Protein AF-D8EXU2-F1 (afdb_monomer_lite)

Sequence (203 aa):
MKETVKMDVSTTANQPNARKTEKKGNPPMGRERIKIDLLIHDLKVPLAVIEAGLTSMLNRPEKYGPITEKQKRVFDRALRNTKVLKTLVADALELGRSGEGIVFFSNFRLADLIEETLVEILDLTDTGMAEKLKGCINLTQFKETLEEKGLLLSMGEDLWGQEICQDETKIKQILRNLLNNALKYRKSRVELSVECRQDAIIF

Structure (mmCIF, N/CA/C/O backbone):
data_AF-D8EXU2-F1
#
_entry.id   AF-D8EXU2-F1
#
loop_
_atom_site.group_PDB
_atom_site.id
_atom_site.type_symbol
_atom_site.label_atom_id
_atom_site.label_alt_id
_atom_site.label_comp_id
_atom_site.label_asym_id
_atom_site.label_entity_id
_atom_site.label_seq_id
_atom_site.pdbx_PDB_ins_code
_atom_site.Cartn_x
_atom_site.Cartn_y
_atom_site.Cartn_z
_atom_site.occupancy
_atom_site.B_iso_or_equiv
_atom_site.auth_seq_id
_atom_site.auth_comp_id
_atom_site.auth_asym_id
_atom_site.auth_atom_id
_atom_site.pdbx_PDB_model_num
ATOM 1 N N . MET A 1 1 ? -90.764 -42.833 -15.580 1.00 37.94 1 MET A N 1
ATOM 2 C CA . MET A 1 1 ? -89.755 -41.947 -16.201 1.00 37.94 1 MET A CA 1
ATOM 3 C C . MET A 1 1 ? -89.624 -40.726 -15.308 1.00 37.94 1 MET A C 1
ATOM 5 O O . MET A 1 1 ? -90.622 -40.048 -15.110 1.00 37.94 1 MET A O 1
ATOM 9 N N . LYS A 1 2 ? -88.460 -40.548 -14.674 1.00 29.41 2 LYS A N 1
ATOM 10 C CA . LYS A 1 2 ? -88.170 -39.471 -13.711 1.00 29.41 2 LYS A CA 1
ATOM 11 C C . LYS A 1 2 ? -88.149 -38.106 -14.417 1.00 29.41 2 LYS A C 1
ATOM 13 O O . LYS A 1 2 ? -87.580 -38.007 -15.497 1.00 29.41 2 LYS A O 1
ATOM 18 N N . GLU A 1 3 ? -89.011 -37.196 -13.957 1.00 28.16 3 GLU A N 1
ATOM 19 C CA . GLU A 1 3 ? -88.718 -35.986 -13.146 1.00 28.16 3 GLU A CA 1
ATOM 20 C C . GLU A 1 3 ? -88.212 -34.807 -13.994 1.00 28.16 3 GLU A C 1
ATOM 22 O O . GLU A 1 3 ? -87.094 -34.815 -14.489 1.00 28.16 3 GLU A O 1
ATOM 27 N N . THR A 1 4 ? -89.099 -33.901 -14.419 1.00 27.44 4 THR A N 1
ATOM 28 C CA . THR A 1 4 ? -89.656 -32.725 -13.704 1.00 27.44 4 THR A CA 1
ATOM 29 C C . THR A 1 4 ? -88.657 -31.572 -13.604 1.00 27.44 4 THR A C 1
ATOM 31 O O . THR A 1 4 ? -87.814 -31.506 -12.716 1.00 27.44 4 THR A O 1
ATOM 34 N N . VAL A 1 5 ? -88.829 -30.630 -14.532 1.00 29.00 5 VAL A N 1
ATOM 35 C CA . VAL A 1 5 ? -88.215 -29.302 -14.566 1.00 29.00 5 VAL A CA 1
ATOM 36 C C . VAL A 1 5 ? -88.796 -28.440 -13.444 1.00 29.00 5 VAL A C 1
ATOM 38 O O . VAL A 1 5 ? -90.014 -28.292 -13.348 1.00 29.00 5 VAL A O 1
ATOM 41 N N . LYS A 1 6 ? -87.930 -27.806 -12.652 1.00 30.27 6 LYS A N 1
ATOM 42 C CA . LYS A 1 6 ? -88.241 -26.554 -11.955 1.00 30.27 6 LYS A CA 1
ATOM 43 C C . LYS A 1 6 ? -87.066 -25.596 -12.111 1.00 30.27 6 LYS A C 1
ATOM 45 O O . LYS A 1 6 ? -85.982 -25.843 -11.591 1.00 30.27 6 LYS A O 1
ATOM 50 N N . MET A 1 7 ? -87.302 -24.527 -12.864 1.00 27.98 7 MET A N 1
ATOM 51 C CA . MET A 1 7 ? -86.546 -23.286 -12.753 1.00 27.98 7 MET A CA 1
ATOM 52 C C . MET A 1 7 ? -87.128 -22.520 -11.570 1.00 27.98 7 MET A C 1
ATOM 54 O O . MET A 1 7 ? -88.338 -22.317 -11.533 1.00 27.98 7 MET A O 1
ATOM 58 N N . ASP A 1 8 ? -86.274 -22.073 -10.657 1.00 27.86 8 ASP A N 1
ATOM 59 C CA . ASP A 1 8 ? -86.581 -20.921 -9.823 1.00 27.86 8 ASP A CA 1
ATOM 60 C C . ASP A 1 8 ? -85.356 -20.013 -9.748 1.00 27.86 8 ASP A C 1
ATOM 62 O O . ASP A 1 8 ? -84.219 -20.433 -9.524 1.00 27.86 8 ASP A O 1
ATOM 66 N N . VAL A 1 9 ? -85.637 -18.751 -10.035 1.00 31.83 9 VAL A N 1
ATOM 67 C CA . VAL A 1 9 ? -84.752 -17.595 -9.993 1.00 31.83 9 VAL A CA 1
ATOM 68 C C . VAL A 1 9 ? -84.486 -17.266 -8.530 1.00 31.83 9 VAL A C 1
ATOM 70 O O . VAL A 1 9 ? -85.433 -17.276 -7.750 1.00 31.83 9 VAL A O 1
ATOM 73 N N . SER A 1 10 ? -83.253 -16.896 -8.158 1.00 27.50 10 SER A N 1
ATOM 74 C CA . SER A 1 10 ? -82.995 -15.612 -7.474 1.00 27.50 10 SER A CA 1
ATOM 75 C C . SER A 1 10 ? -81.587 -15.453 -6.870 1.00 27.50 10 SER A C 1
ATOM 77 O O . SER A 1 10 ? -81.014 -16.341 -6.247 1.00 27.50 10 SER A O 1
ATOM 79 N N . THR A 1 11 ? -81.133 -14.203 -6.984 1.00 29.94 11 THR A N 1
ATOM 80 C CA . THR A 1 11 ? -80.270 -13.446 -6.060 1.00 29.94 11 THR A CA 1
ATOM 81 C C . THR A 1 11 ? -78.752 -13.466 -6.262 1.00 29.94 11 THR A C 1
ATOM 83 O O . THR A 1 11 ? -77.992 -14.233 -5.682 1.00 29.94 11 THR A O 1
ATOM 86 N N . THR A 1 12 ? -78.330 -12.468 -7.031 1.00 34.00 12 THR A N 1
ATOM 87 C CA . THR A 1 12 ? -77.025 -11.807 -7.072 1.00 34.00 12 THR A CA 1
ATOM 88 C C . THR A 1 12 ? -76.619 -11.264 -5.692 1.00 34.00 12 THR A C 1
ATOM 90 O O . THR A 1 12 ? -77.320 -10.420 -5.139 1.00 34.00 12 THR A O 1
ATOM 93 N N . ALA A 1 13 ? -75.455 -11.664 -5.170 1.00 31.77 13 ALA A N 1
ATOM 94 C CA . ALA A 1 13 ? -74.759 -10.957 -4.090 1.00 31.77 13 ALA A CA 1
ATOM 95 C C . ALA A 1 13 ? -73.234 -11.189 -4.160 1.00 31.77 13 ALA A C 1
ATOM 97 O O . ALA A 1 13 ? -72.699 -12.180 -3.678 1.00 31.77 13 ALA A O 1
ATOM 98 N N . ASN A 1 14 ? -72.571 -10.255 -4.842 1.00 32.69 14 ASN A N 1
ATOM 99 C CA . ASN A 1 14 ? -71.248 -9.672 -4.585 1.00 32.69 14 ASN A CA 1
ATOM 100 C C . ASN A 1 14 ? -70.248 -10.442 -3.674 1.00 32.69 14 ASN A C 1
ATOM 102 O O . ASN A 1 14 ? -70.389 -10.448 -2.452 1.00 32.69 14 ASN A O 1
ATOM 106 N N . GLN A 1 15 ? -69.148 -10.944 -4.255 1.00 34.84 15 GLN A N 1
ATOM 107 C CA . GLN A 1 15 ? -67.876 -11.192 -3.553 1.00 34.84 15 GLN A CA 1
ATOM 108 C C . GLN A 1 15 ? -66.730 -10.461 -4.282 1.00 34.84 15 GLN A C 1
ATOM 110 O O . GLN A 1 15 ? -66.677 -10.502 -5.513 1.00 34.84 15 GLN A O 1
ATOM 115 N N . PRO A 1 16 ? -65.816 -9.776 -3.565 1.00 36.56 16 PRO A N 1
ATOM 116 C CA . PRO A 1 16 ? -64.793 -8.939 -4.179 1.00 36.56 16 PRO A CA 1
ATOM 117 C C . PRO A 1 16 ? -63.592 -9.740 -4.706 1.00 36.56 16 PRO A C 1
ATOM 119 O O . PRO A 1 16 ? -63.097 -10.674 -4.079 1.00 36.56 16 PRO A O 1
ATOM 122 N N . ASN A 1 17 ? -63.106 -9.291 -5.864 1.00 34.81 17 ASN A N 1
ATOM 123 C CA . ASN A 1 17 ? -61.911 -9.724 -6.589 1.00 34.81 17 ASN A CA 1
ATOM 124 C C . ASN A 1 17 ? -60.676 -9.937 -5.687 1.00 34.81 17 ASN A C 1
ATOM 126 O O . ASN A 1 17 ? -60.073 -8.977 -5.198 1.00 34.81 17 ASN A O 1
ATOM 130 N N . ALA A 1 18 ? -60.217 -11.186 -5.571 1.00 36.38 18 ALA A N 1
ATOM 131 C CA . ALA A 1 18 ? -58.888 -11.506 -5.064 1.00 36.38 18 ALA A CA 1
ATOM 132 C C . ALA A 1 18 ? -57.832 -11.130 -6.119 1.00 36.38 18 ALA A C 1
ATOM 134 O O . ALA A 1 18 ? -57.583 -11.849 -7.088 1.00 36.38 18 ALA A O 1
ATOM 135 N N . ARG A 1 19 ? -57.205 -9.969 -5.926 1.00 33.91 19 ARG A N 1
ATOM 136 C CA . ARG A 1 19 ? -56.043 -9.508 -6.690 1.00 33.91 19 ARG A CA 1
ATOM 137 C C . ARG A 1 19 ? -54.867 -10.446 -6.384 1.00 33.91 19 ARG A C 1
ATOM 139 O O . ARG A 1 19 ? -54.277 -10.368 -5.310 1.00 33.91 19 ARG A O 1
ATOM 146 N N . LYS A 1 20 ? -54.532 -11.347 -7.313 1.00 37.75 20 LYS A N 1
ATOM 147 C CA . LYS A 1 20 ? -53.282 -12.121 -7.276 1.00 37.75 20 LYS A CA 1
ATOM 148 C C . LYS A 1 20 ? -52.110 -11.145 -7.400 1.00 37.75 20 LYS A C 1
ATOM 150 O O . LYS A 1 20 ? -51.826 -10.648 -8.484 1.00 37.75 20 LYS A O 1
ATOM 155 N N . THR A 1 21 ? -51.447 -10.844 -6.291 1.00 34.91 21 THR A N 1
ATOM 156 C CA . THR A 1 21 ? -50.122 -10.227 -6.297 1.00 34.91 21 THR A CA 1
ATOM 157 C C . THR A 1 21 ? -49.097 -11.319 -6.579 1.00 34.91 21 THR A C 1
ATOM 159 O O . THR A 1 21 ? -48.769 -12.138 -5.721 1.00 34.91 21 THR A O 1
ATOM 162 N N . GLU A 1 22 ? -48.603 -11.356 -7.814 1.00 35.22 22 GLU A N 1
ATOM 163 C CA . GLU A 1 22 ? -47.405 -12.109 -8.168 1.00 35.22 22 GLU A CA 1
ATOM 164 C C . GLU A 1 22 ? -46.230 -11.587 -7.330 1.00 35.22 22 GLU A C 1
ATOM 166 O O . GLU A 1 22 ? -45.688 -10.507 -7.570 1.00 35.22 22 GLU A O 1
ATOM 171 N N . LYS A 1 23 ? -45.824 -12.358 -6.316 1.00 40.09 23 LYS A N 1
ATOM 172 C CA . LYS A 1 23 ? -44.505 -12.207 -5.703 1.00 40.09 23 LYS A CA 1
ATOM 173 C C . LYS A 1 23 ? -43.469 -12.589 -6.761 1.00 40.09 23 LYS A C 1
ATOM 175 O O . LYS A 1 23 ? -43.180 -13.770 -6.938 1.00 40.09 23 LYS A O 1
ATOM 180 N N . LYS A 1 24 ? -42.884 -11.598 -7.442 1.00 41.53 24 LYS A N 1
ATOM 181 C CA . LYS A 1 24 ? -41.571 -11.756 -8.082 1.00 41.53 24 LYS A CA 1
ATOM 182 C C . LYS A 1 24 ? -40.575 -12.103 -6.977 1.00 41.53 24 LYS A C 1
ATOM 184 O O . LYS A 1 24 ? -40.132 -11.231 -6.235 1.00 41.53 24 LYS A O 1
ATOM 189 N N . GLY A 1 25 ? -40.304 -13.396 -6.817 1.00 38.56 25 GLY A N 1
ATOM 190 C CA . GLY A 1 25 ? -39.233 -13.884 -5.964 1.00 38.56 25 GLY A CA 1
ATOM 191 C C . GLY A 1 25 ? -37.917 -13.293 -6.450 1.00 38.56 25 GLY A C 1
ATOM 192 O O . GLY A 1 25 ? -37.554 -13.453 -7.613 1.00 38.56 25 GLY A O 1
ATOM 193 N N . ASN A 1 26 ? -37.236 -12.573 -5.565 1.00 46.41 26 ASN A N 1
ATOM 194 C CA . ASN A 1 26 ? -35.861 -12.146 -5.782 1.00 46.41 26 ASN A CA 1
ATOM 195 C C . ASN A 1 26 ? -35.013 -13.412 -6.052 1.00 46.41 26 ASN A C 1
ATOM 197 O O . ASN A 1 26 ? -35.191 -14.398 -5.326 1.00 46.41 26 ASN A O 1
ATOM 201 N N . PRO A 1 27 ? -34.135 -13.448 -7.072 1.00 47.81 27 PRO A N 1
ATOM 202 C CA . PRO A 1 27 ? -33.303 -14.621 -7.318 1.00 47.81 27 PRO A CA 1
ATOM 203 C C . PRO A 1 27 ? -32.347 -14.847 -6.131 1.00 47.81 27 PRO A C 1
ATOM 205 O O . PRO A 1 27 ? -32.060 -13.910 -5.377 1.00 47.81 27 PRO A O 1
ATOM 208 N N . PRO A 1 28 ? -31.849 -16.079 -5.918 1.00 46.06 28 PRO A N 1
ATOM 209 C CA . PRO A 1 28 ? -31.002 -16.392 -4.776 1.00 46.06 28 PRO A CA 1
ATOM 210 C C . PRO A 1 28 ? -29.624 -15.737 -4.961 1.00 46.06 28 PRO A C 1
ATOM 212 O O . PRO A 1 28 ? -28.725 -16.314 -5.570 1.00 46.06 28 PRO A O 1
ATOM 215 N N . MET A 1 29 ? -29.455 -14.533 -4.405 1.00 55.16 29 MET A N 1
ATOM 216 C CA . MET A 1 29 ? -28.235 -13.710 -4.488 1.00 55.16 29 MET A CA 1
ATOM 217 C C . MET A 1 29 ? -26.958 -14.391 -3.952 1.00 55.16 29 MET A C 1
ATOM 219 O O . MET A 1 29 ? -25.861 -13.905 -4.206 1.00 55.16 29 MET A O 1
ATOM 223 N N . GLY A 1 30 ? -27.062 -15.520 -3.241 1.00 54.62 30 GLY A N 1
ATOM 224 C CA . GLY A 1 30 ? -25.906 -16.220 -2.667 1.00 54.62 30 GLY A CA 1
ATOM 225 C C . GLY A 1 30 ? -25.029 -16.964 -3.683 1.00 54.62 30 GLY A C 1
ATOM 226 O O . GLY A 1 30 ? -23.826 -17.069 -3.486 1.00 54.62 30 GLY A O 1
ATOM 227 N N . ARG A 1 31 ? -25.586 -17.463 -4.799 1.00 52.78 31 ARG A N 1
ATOM 228 C CA . ARG A 1 31 ? -24.806 -18.273 -5.765 1.00 52.78 31 ARG A CA 1
ATOM 229 C C . ARG A 1 31 ? -23.958 -17.448 -6.733 1.00 52.78 31 ARG A C 1
ATOM 231 O O . ARG A 1 31 ? -22.947 -17.954 -7.208 1.00 52.78 31 ARG A O 1
ATOM 238 N N . GLU A 1 32 ? -24.360 -16.219 -7.049 1.00 58.28 32 GLU A N 1
ATOM 239 C CA . GLU A 1 32 ? -23.577 -15.325 -7.918 1.00 58.28 32 GLU A CA 1
ATOM 240 C C . GLU A 1 32 ? -22.402 -14.688 -7.171 1.00 58.28 32 GLU A C 1
ATOM 242 O O . GLU A 1 32 ? -21.312 -14.602 -7.728 1.00 58.28 32 GLU A O 1
ATOM 247 N N . ARG A 1 33 ? -22.581 -14.335 -5.892 1.00 57.50 33 ARG A N 1
ATOM 248 C CA . ARG A 1 33 ? -21.524 -13.741 -5.056 1.00 57.50 33 ARG A CA 1
ATOM 249 C C . ARG A 1 33 ? -20.359 -14.696 -4.799 1.00 57.50 33 ARG A C 1
ATOM 251 O O . ARG A 1 33 ? -19.223 -14.332 -5.067 1.00 57.50 33 ARG A O 1
ATOM 258 N N . ILE A 1 34 ? -20.648 -15.953 -4.444 1.00 59.78 34 ILE A N 1
ATOM 259 C CA . ILE A 1 34 ? -19.618 -16.996 -4.263 1.00 59.78 34 ILE A CA 1
ATOM 260 C C . ILE A 1 34 ? -18.783 -17.184 -5.542 1.00 59.78 34 ILE A C 1
ATOM 262 O O . ILE A 1 34 ? -17.578 -17.405 -5.475 1.00 59.78 34 ILE A O 1
ATOM 266 N N . LYS A 1 35 ? -19.402 -17.068 -6.727 1.00 63.38 35 LYS A N 1
ATOM 267 C CA . LYS A 1 35 ? -18.672 -17.141 -8.002 1.00 63.38 35 LYS A CA 1
ATOM 268 C C . LYS A 1 35 ? -17.759 -15.935 -8.208 1.00 63.38 35 LYS A C 1
ATOM 270 O O . LYS A 1 35 ? -16.667 -16.112 -8.729 1.00 63.38 35 LYS A O 1
ATOM 275 N N . ILE A 1 36 ? -18.185 -14.739 -7.810 1.00 71.81 36 ILE A N 1
ATOM 276 C CA . ILE A 1 36 ? -17.383 -13.516 -7.927 1.00 71.81 36 ILE A CA 1
ATOM 277 C C . ILE A 1 36 ? -16.176 -13.571 -6.984 1.00 71.81 36 ILE A C 1
ATOM 279 O O . ILE A 1 36 ? -15.066 -13.314 -7.436 1.00 71.81 36 ILE A O 1
ATOM 283 N N . ASP A 1 37 ? -16.351 -13.989 -5.730 1.00 72.12 37 ASP A N 1
ATOM 284 C CA . ASP A 1 37 ? -15.242 -14.078 -4.770 1.00 72.12 37 ASP A CA 1
ATOM 285 C C . ASP A 1 37 ? -14.194 -15.119 -5.186 1.00 72.12 37 ASP A C 1
ATOM 287 O O . ASP A 1 37 ? -12.994 -14.857 -5.096 1.00 72.12 37 ASP A O 1
ATOM 291 N N . LEU A 1 38 ? -14.636 -16.269 -5.713 1.00 74.44 38 LEU A N 1
ATOM 292 C CA . LEU A 1 38 ? -13.748 -17.282 -6.292 1.00 74.44 38 LEU A CA 1
ATOM 293 C C . LEU A 1 38 ? -12.991 -16.741 -7.513 1.00 74.44 38 LEU A C 1
ATOM 295 O O . LEU A 1 38 ? -11.774 -16.878 -7.583 1.00 74.44 38 LEU A O 1
ATOM 299 N N . LEU A 1 39 ? -13.678 -16.062 -8.439 1.00 76.88 39 LEU A N 1
ATOM 300 C CA . LEU A 1 39 ? -13.036 -15.447 -9.607 1.00 76.88 39 LEU A CA 1
ATOM 301 C C . LEU A 1 39 ? -12.005 -14.386 -9.198 1.00 76.88 39 LEU A C 1
ATOM 303 O O . LEU A 1 39 ? -10.908 -14.344 -9.745 1.00 76.88 39 LEU A O 1
ATOM 307 N N . ILE A 1 40 ? -12.335 -13.536 -8.226 1.00 79.06 40 ILE A N 1
ATOM 308 C CA . ILE A 1 40 ? -11.441 -12.496 -7.704 1.00 79.06 40 ILE A CA 1
ATOM 309 C C . ILE A 1 40 ? -10.225 -13.126 -7.016 1.00 79.06 40 ILE A C 1
ATOM 311 O O . ILE A 1 40 ? -9.096 -12.672 -7.216 1.00 79.06 40 ILE A O 1
ATOM 315 N N . HIS A 1 41 ? -10.431 -14.182 -6.230 1.00 80.12 41 HIS A N 1
ATOM 316 C CA . HIS A 1 41 ? -9.349 -14.942 -5.615 1.00 80.12 41 HIS A CA 1
ATOM 317 C C . HIS A 1 41 ? -8.413 -15.546 -6.673 1.00 80.12 41 HIS A C 1
ATOM 319 O O . HIS A 1 41 ? -7.195 -15.363 -6.595 1.00 80.12 41 HIS A O 1
ATOM 325 N N . ASP A 1 42 ? -8.973 -16.174 -7.704 1.00 84.06 42 ASP A N 1
ATOM 326 C CA . ASP A 1 42 ? -8.213 -16.813 -8.779 1.00 84.06 42 ASP A CA 1
ATOM 327 C C . ASP A 1 42 ? -7.454 -15.809 -9.656 1.00 84.06 42 ASP A C 1
ATOM 329 O O . ASP A 1 42 ? -6.484 -16.185 -10.310 1.00 84.06 42 ASP A O 1
ATOM 333 N N . LEU A 1 43 ? -7.823 -14.521 -9.630 1.00 88.44 43 LEU A N 1
ATOM 334 C CA . LEU A 1 43 ? -7.071 -13.438 -10.272 1.00 88.44 43 LEU A CA 1
ATOM 335 C C . LEU A 1 43 ? -5.859 -12.967 -9.453 1.00 88.44 43 LEU A C 1
ATOM 337 O O . LEU A 1 43 ? -4.889 -12.479 -10.036 1.00 88.44 43 LEU A O 1
ATOM 341 N N . LYS A 1 44 ? -5.852 -13.122 -8.122 1.00 86.19 44 LYS A N 1
ATOM 342 C CA . LYS A 1 44 ? -4.721 -12.669 -7.285 1.00 86.19 44 LYS A CA 1
ATOM 343 C C . LYS A 1 44 ? -3.426 -13.406 -7.622 1.00 86.19 44 LYS A C 1
ATOM 345 O O . LYS A 1 44 ? -2.368 -12.783 -7.701 1.00 86.19 44 LYS A O 1
ATOM 350 N N . VAL A 1 45 ? -3.516 -14.717 -7.837 1.00 89.00 45 VAL A N 1
ATOM 351 C CA . VAL A 1 45 ? -2.367 -15.583 -8.141 1.00 89.00 45 VAL A CA 1
ATOM 352 C C . VAL A 1 45 ? -1.673 -15.195 -9.457 1.00 89.00 45 VAL A C 1
ATOM 354 O O . VAL A 1 45 ? -0.478 -14.896 -9.414 1.00 89.00 45 VAL A O 1
ATOM 357 N N . PRO A 1 46 ? -2.353 -15.132 -10.620 1.00 93.19 46 PRO A N 1
ATOM 358 C CA . PRO A 1 46 ? -1.709 -14.747 -11.872 1.00 93.19 46 PRO A CA 1
ATOM 359 C C . PRO A 1 46 ? -1.171 -13.312 -11.833 1.00 93.19 46 PRO A C 1
ATOM 361 O O . PRO A 1 46 ? -0.097 -13.065 -12.379 1.00 93.19 46 PRO A O 1
ATOM 364 N N . LEU A 1 47 ? -1.836 -12.378 -11.139 1.00 93.56 47 LEU A N 1
ATOM 365 C CA . LEU A 1 47 ? -1.310 -11.019 -10.959 1.00 93.56 47 LEU A CA 1
ATOM 366 C C . LEU A 1 47 ? -0.010 -11.002 -10.151 1.00 93.56 47 LEU A C 1
ATOM 368 O O . LEU A 1 47 ? 0.929 -10.309 -10.536 1.00 93.56 47 LEU A O 1
ATOM 372 N N . ALA A 1 48 ? 0.078 -11.793 -9.078 1.00 90.31 48 ALA A N 1
ATOM 373 C CA . ALA A 1 48 ? 1.306 -11.924 -8.296 1.00 90.31 48 ALA A CA 1
ATOM 374 C C . ALA A 1 48 ? 2.455 -12.525 -9.124 1.00 90.31 48 ALA A C 1
ATOM 376 O O . ALA A 1 48 ? 3.595 -12.076 -9.014 1.00 90.31 48 ALA A O 1
ATOM 377 N N . VAL A 1 49 ? 2.162 -13.498 -9.994 1.00 95.38 49 VAL A N 1
ATOM 378 C CA . VAL A 1 49 ? 3.154 -14.077 -10.916 1.00 95.38 49 VAL A CA 1
ATOM 379 C C . VAL A 1 49 ? 3.650 -13.035 -11.922 1.00 95.38 49 VAL A C 1
ATOM 381 O O . VAL A 1 49 ? 4.859 -12.916 -12.126 1.00 95.38 49 VAL A O 1
ATOM 384 N N . ILE A 1 50 ? 2.747 -12.250 -12.521 1.00 95.88 50 ILE A N 1
ATOM 385 C CA . ILE A 1 50 ? 3.110 -11.173 -13.457 1.00 95.88 50 ILE A CA 1
ATOM 386 C C . ILE A 1 50 ? 3.961 -10.108 -12.751 1.00 95.88 50 ILE A C 1
ATOM 388 O O . ILE A 1 50 ? 5.005 -9.713 -13.271 1.00 95.88 50 ILE A O 1
ATOM 392 N N . GLU A 1 51 ? 3.555 -9.678 -11.553 1.00 94.50 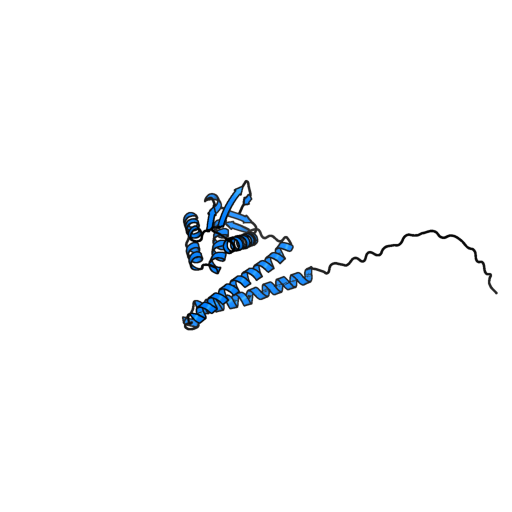51 GLU A N 1
ATOM 393 C CA . GLU A 1 51 ? 4.287 -8.709 -10.732 1.00 94.50 51 GLU A CA 1
ATOM 394 C C . GLU A 1 51 ? 5.709 -9.199 -10.421 1.00 94.50 51 GLU A C 1
ATOM 396 O O . GLU A 1 51 ? 6.683 -8.474 -10.644 1.00 94.50 51 GLU A O 1
ATOM 401 N N . ALA A 1 52 ? 5.844 -10.448 -9.964 1.00 93.56 52 ALA A N 1
ATOM 402 C CA . ALA A 1 52 ? 7.134 -11.053 -9.651 1.00 93.56 52 ALA A CA 1
ATOM 403 C C . ALA A 1 52 ? 8.020 -11.208 -10.896 1.00 93.56 52 ALA A C 1
ATOM 405 O O . ALA A 1 52 ? 9.229 -10.970 -10.825 1.00 93.56 52 ALA A O 1
ATOM 406 N N . GLY A 1 53 ? 7.429 -11.574 -12.037 1.00 95.44 53 GLY A N 1
ATOM 407 C CA . GLY A 1 53 ? 8.122 -11.674 -13.320 1.00 95.44 53 GLY A CA 1
ATOM 408 C C . GLY A 1 53 ? 8.686 -10.328 -13.768 1.00 95.44 53 GLY A C 1
ATOM 409 O O . GLY A 1 53 ? 9.888 -10.215 -14.003 1.00 95.44 53 GLY A O 1
ATOM 410 N N . LEU A 1 54 ? 7.850 -9.286 -13.797 1.00 95.19 54 LEU A N 1
ATOM 411 C CA . LEU A 1 54 ? 8.259 -7.929 -14.173 1.00 95.19 54 LEU A CA 1
ATOM 412 C C . LEU A 1 54 ? 9.320 -7.364 -13.221 1.00 95.19 54 LEU A C 1
ATOM 414 O O . LEU A 1 54 ? 10.332 -6.833 -13.673 1.00 95.19 54 LEU A O 1
ATOM 418 N N . THR A 1 55 ? 9.136 -7.547 -11.911 1.00 93.69 55 THR A N 1
ATOM 419 C CA . THR A 1 55 ? 10.111 -7.132 -10.889 1.00 93.69 55 THR A CA 1
ATOM 420 C C . THR A 1 55 ? 11.445 -7.850 -11.075 1.00 93.69 55 THR A C 1
ATOM 422 O O . THR A 1 55 ? 12.506 -7.237 -10.984 1.00 93.69 55 THR A O 1
ATOM 425 N N . SER A 1 56 ? 11.408 -9.148 -11.380 1.00 93.88 56 SER A N 1
ATOM 426 C CA . SER A 1 56 ? 12.617 -9.929 -11.634 1.00 93.88 56 SER A CA 1
ATOM 427 C C . SER A 1 56 ? 13.340 -9.454 -12.893 1.00 93.88 56 SER A C 1
ATOM 429 O O . SER A 1 56 ? 14.553 -9.301 -12.866 1.00 93.88 56 SER A O 1
ATOM 431 N N . MET A 1 57 ? 12.618 -9.172 -13.978 1.00 93.94 57 MET A N 1
ATOM 432 C CA . MET A 1 57 ? 13.226 -8.662 -15.212 1.00 93.94 57 MET A CA 1
ATOM 433 C C . MET A 1 57 ? 13.847 -7.270 -15.034 1.00 93.94 57 MET A C 1
ATOM 435 O O . MET A 1 57 ? 14.857 -6.975 -15.664 1.00 93.94 57 MET A O 1
ATOM 439 N N . LEU A 1 58 ? 13.263 -6.423 -14.181 1.00 92.00 58 LEU A N 1
ATOM 440 C CA . LEU A 1 58 ? 13.779 -5.083 -13.885 1.00 92.00 58 LEU A CA 1
ATOM 441 C C . LEU A 1 58 ? 15.008 -5.111 -12.967 1.00 92.00 58 LEU A C 1
ATOM 443 O O . LEU A 1 58 ? 15.944 -4.344 -13.182 1.00 92.00 58 LEU A O 1
ATOM 447 N N . ASN A 1 59 ? 15.007 -5.989 -11.960 1.00 92.19 59 ASN A N 1
ATOM 448 C CA . ASN A 1 59 ? 15.970 -5.934 -10.855 1.00 92.19 59 ASN A CA 1
ATOM 449 C C . ASN A 1 59 ? 17.039 -7.034 -10.890 1.00 92.19 59 ASN A C 1
ATOM 451 O O . ASN A 1 59 ? 17.953 -6.995 -10.072 1.00 92.19 59 ASN A O 1
ATOM 455 N N . ARG A 1 60 ? 16.923 -8.025 -11.787 1.00 92.75 60 ARG A N 1
ATOM 456 C CA . ARG A 1 60 ? 17.835 -9.182 -11.869 1.00 92.75 60 ARG A CA 1
ATOM 457 C C . ARG A 1 60 ? 18.454 -9.362 -13.263 1.00 92.75 60 ARG A C 1
ATOM 459 O O . ARG A 1 60 ? 18.212 -10.389 -13.917 1.00 92.75 60 ARG A O 1
ATOM 466 N N . PRO A 1 61 ? 19.232 -8.380 -13.762 1.00 90.25 61 PRO A N 1
ATOM 467 C CA . PRO A 1 61 ? 19.870 -8.467 -15.078 1.00 90.25 61 PRO A CA 1
ATOM 468 C C . PRO A 1 61 ? 20.832 -9.660 -15.201 1.00 90.25 61 PRO A C 1
ATOM 470 O O . PRO A 1 61 ? 21.040 -10.166 -16.300 1.00 90.25 61 PRO A O 1
ATOM 473 N N . GLU A 1 62 ? 21.372 -10.167 -14.091 1.00 93.62 62 GLU A N 1
ATOM 474 C CA . GLU A 1 62 ? 22.221 -11.359 -14.042 1.00 93.62 62 GLU A CA 1
ATOM 475 C C . GLU A 1 62 ? 21.490 -12.646 -14.448 1.00 93.62 62 GLU A C 1
ATOM 477 O O . GLU A 1 62 ? 22.116 -13.581 -14.942 1.00 93.62 62 GLU A O 1
ATOM 482 N N . LYS A 1 63 ? 20.164 -12.701 -14.255 1.00 93.31 63 LYS A N 1
ATOM 483 C CA . LYS A 1 63 ? 19.344 -13.884 -14.549 1.00 93.31 63 LYS A CA 1
ATOM 484 C C . LYS A 1 63 ? 18.601 -13.781 -15.881 1.00 93.31 63 LYS A C 1
ATOM 486 O O . LYS A 1 63 ? 18.400 -14.800 -16.536 1.00 93.31 63 LYS A O 1
ATOM 491 N N . TYR A 1 64 ? 18.175 -12.578 -16.267 1.00 92.62 64 TYR A N 1
ATOM 492 C CA . TYR A 1 64 ? 17.312 -12.355 -17.439 1.00 92.62 64 TYR A CA 1
ATOM 493 C C . TYR A 1 64 ? 17.990 -11.573 -18.573 1.00 92.62 64 TYR A C 1
ATOM 495 O O . TYR A 1 64 ? 17.394 -11.400 -19.635 1.00 92.62 64 TYR A O 1
ATOM 503 N N . GLY A 1 65 ? 19.236 -11.140 -18.370 1.00 92.38 65 GLY A N 1
ATOM 504 C CA . GLY A 1 65 ? 19.988 -10.319 -19.312 1.00 92.38 65 GLY A CA 1
ATOM 505 C C . GLY A 1 65 ? 19.707 -8.817 -19.170 1.00 92.38 65 GLY A C 1
ATOM 506 O O . GLY A 1 65 ? 18.777 -8.406 -18.470 1.00 92.38 65 GLY A O 1
ATOM 507 N N . PRO A 1 66 ? 20.521 -7.968 -19.824 1.00 93.44 66 PRO A N 1
ATOM 508 C CA . PRO A 1 66 ? 20.332 -6.525 -19.797 1.00 93.44 66 PRO A CA 1
ATOM 509 C C . PRO A 1 66 ? 19.074 -6.121 -20.573 1.00 93.44 66 PRO A C 1
ATOM 511 O O . PRO A 1 66 ? 18.778 -6.657 -21.641 1.00 93.44 66 PRO A O 1
ATOM 514 N N . ILE A 1 67 ? 18.366 -5.116 -20.062 1.00 93.50 67 ILE A N 1
ATOM 515 C CA . ILE A 1 67 ? 17.196 -4.523 -20.714 1.00 93.50 67 ILE A CA 1
ATOM 516 C C . ILE A 1 67 ? 17.531 -3.113 -21.203 1.00 93.50 67 ILE A C 1
ATOM 518 O O . ILE A 1 67 ? 18.279 -2.372 -20.571 1.00 93.50 67 ILE A O 1
ATOM 522 N N . THR A 1 68 ? 16.971 -2.725 -22.343 1.00 95.06 68 THR A N 1
ATOM 523 C CA . THR A 1 68 ? 17.111 -1.367 -22.882 1.00 95.06 68 THR A CA 1
ATOM 524 C C . THR A 1 68 ? 16.259 -0.365 -22.098 1.00 95.06 68 THR A C 1
ATOM 526 O O . THR A 1 68 ? 15.211 -0.714 -21.555 1.00 95.06 68 THR A O 1
ATOM 529 N N . GLU A 1 69 ? 16.603 0.923 -22.156 1.00 93.62 69 GLU A N 1
ATOM 530 C CA . GLU A 1 69 ? 15.793 2.004 -21.559 1.00 93.62 69 GLU A CA 1
ATOM 531 C C . GLU A 1 69 ? 14.360 2.091 -22.117 1.00 93.62 69 GLU A C 1
ATOM 533 O O . GLU A 1 69 ? 13.435 2.585 -21.467 1.00 93.62 69 GLU A O 1
ATOM 538 N N . LYS A 1 70 ? 14.132 1.616 -23.348 1.00 93.50 70 LYS A N 1
ATOM 539 C CA . LYS A 1 70 ? 12.774 1.503 -23.903 1.00 93.50 70 LYS A CA 1
ATOM 540 C C . LYS A 1 70 ? 12.001 0.361 -23.236 1.00 93.50 70 LYS A C 1
ATOM 542 O O . LYS A 1 70 ? 10.846 0.566 -22.878 1.00 93.50 70 LYS A O 1
ATOM 547 N N . GLN A 1 71 ? 12.632 -0.799 -23.039 1.00 94.62 71 GLN A N 1
ATOM 548 C CA . GLN A 1 71 ? 12.025 -1.947 -22.355 1.00 94.62 71 GLN A CA 1
ATOM 549 C C . GLN A 1 71 ? 11.758 -1.646 -20.883 1.00 94.62 71 GLN A C 1
ATOM 551 O O . GLN A 1 71 ? 10.643 -1.877 -20.427 1.00 94.62 71 GLN A O 1
ATOM 556 N N . LYS A 1 72 ? 12.723 -1.042 -20.179 1.00 93.31 72 LYS A N 1
ATOM 557 C CA . LYS A 1 72 ? 12.574 -0.625 -18.780 1.00 93.31 72 LYS A CA 1
ATOM 558 C C . LYS A 1 72 ? 11.319 0.225 -18.575 1.00 93.31 72 LYS A C 1
ATOM 560 O O . LYS A 1 72 ? 10.455 -0.144 -17.791 1.00 93.31 72 LYS A O 1
ATOM 565 N N . ARG A 1 73 ? 11.125 1.267 -19.394 1.00 90.50 73 ARG A N 1
ATOM 566 C CA . ARG A 1 73 ? 9.916 2.114 -19.345 1.00 90.50 73 ARG A CA 1
ATOM 567 C C . ARG A 1 73 ? 8.608 1.353 -19.587 1.00 90.50 73 ARG A C 1
ATOM 569 O O . ARG A 1 73 ? 7.580 1.713 -19.015 1.00 90.50 73 ARG A O 1
ATOM 576 N N . VAL A 1 74 ? 8.613 0.344 -20.459 1.00 93.88 74 VAL A N 1
ATOM 577 C CA . VAL A 1 74 ? 7.433 -0.502 -20.705 1.00 93.88 74 VAL A CA 1
ATOM 578 C C . VAL A 1 74 ? 7.174 -1.417 -19.509 1.00 93.88 74 VAL A C 1
ATOM 580 O O . VAL A 1 74 ? 6.032 -1.515 -19.066 1.00 93.88 74 VAL A O 1
ATOM 583 N N . PHE A 1 75 ? 8.215 -2.036 -18.952 1.00 94.81 75 PHE A N 1
ATOM 584 C CA . PHE A 1 75 ? 8.116 -2.914 -17.788 1.00 94.81 75 PHE A CA 1
ATOM 585 C C . PHE A 1 75 ? 7.681 -2.162 -16.532 1.00 94.81 75 PHE A C 1
ATOM 587 O O . PHE A 1 75 ? 6.765 -2.623 -15.863 1.00 94.81 75 PHE A O 1
ATOM 594 N N . ASP A 1 76 ? 8.221 -0.970 -16.271 1.00 90.75 76 ASP A N 1
ATOM 595 C CA . ASP A 1 76 ? 7.790 -0.111 -15.161 1.00 90.75 76 ASP A CA 1
ATOM 596 C C . ASP A 1 76 ? 6.298 0.241 -15.270 1.00 90.75 76 ASP A C 1
ATOM 598 O O . ASP A 1 76 ? 5.552 0.200 -14.288 1.00 90.75 76 ASP A O 1
ATOM 602 N N . ARG A 1 77 ? 5.824 0.547 -16.487 1.00 90.00 77 ARG A N 1
ATOM 603 C CA . ARG A 1 77 ? 4.400 0.804 -16.752 1.00 90.00 77 ARG A CA 1
ATOM 604 C C . ARG A 1 77 ? 3.542 -0.441 -16.550 1.00 90.00 77 ARG A C 1
ATOM 606 O O . ARG A 1 77 ? 2.473 -0.339 -15.950 1.00 90.00 77 ARG A O 1
ATOM 613 N N . ALA A 1 78 ? 3.976 -1.595 -17.049 1.00 93.88 78 ALA A N 1
ATOM 614 C CA . ALA A 1 78 ? 3.263 -2.856 -16.868 1.00 93.88 78 ALA A CA 1
ATOM 615 C C . ALA A 1 78 ? 3.194 -3.245 -15.383 1.00 93.88 78 ALA A C 1
ATOM 617 O O . ALA A 1 78 ? 2.133 -3.636 -14.898 1.00 93.88 78 ALA A O 1
ATOM 618 N N . LEU A 1 79 ? 4.291 -3.058 -14.645 1.00 92.12 79 LEU A N 1
ATOM 619 C CA . LEU A 1 79 ? 4.382 -3.350 -13.219 1.00 92.12 79 LEU A CA 1
ATOM 620 C C . LEU A 1 79 ? 3.433 -2.451 -12.428 1.00 92.12 79 LEU A C 1
ATOM 622 O O . LEU A 1 79 ? 2.632 -2.949 -11.640 1.00 92.12 79 LEU A O 1
ATOM 626 N N . ARG A 1 80 ? 3.444 -1.141 -12.705 1.00 88.75 80 ARG A N 1
ATOM 627 C CA . ARG A 1 80 ? 2.522 -0.185 -12.077 1.00 88.75 80 ARG A CA 1
ATOM 628 C C . ARG A 1 80 ? 1.059 -0.559 -12.321 1.00 88.75 80 ARG A C 1
ATOM 630 O O . ARG A 1 80 ? 0.282 -0.593 -11.375 1.00 88.75 80 ARG A O 1
ATOM 637 N N . ASN A 1 81 ? 0.684 -0.884 -13.559 1.00 90.44 81 ASN A N 1
ATOM 638 C CA . ASN A 1 81 ? -0.689 -1.301 -13.871 1.00 90.44 81 ASN A CA 1
ATOM 639 C C . ASN A 1 81 ? -1.064 -2.639 -13.216 1.00 90.44 81 ASN A C 1
ATOM 641 O O . ASN A 1 81 ? -2.200 -2.799 -12.781 1.00 90.44 81 ASN A O 1
ATOM 645 N N . THR A 1 82 ? -0.120 -3.577 -13.100 1.00 93.69 82 THR A N 1
ATOM 646 C CA . THR A 1 82 ? -0.343 -4.859 -12.411 1.00 93.69 82 THR A CA 1
ATOM 647 C C . THR A 1 82 ? -0.627 -4.637 -10.928 1.00 93.69 82 THR A C 1
ATOM 649 O O . THR A 1 82 ? -1.585 -5.201 -10.403 1.00 93.69 82 THR A O 1
ATOM 652 N N . LYS A 1 83 ? 0.144 -3.762 -10.267 1.00 89.44 83 LYS A N 1
ATOM 653 C CA . LYS A 1 83 ? -0.100 -3.371 -8.872 1.00 89.44 83 LYS A CA 1
ATOM 654 C C . LYS A 1 83 ? -1.463 -2.695 -8.703 1.00 89.44 83 LYS A C 1
ATOM 656 O O . LYS A 1 83 ? -2.234 -3.114 -7.851 1.00 89.44 83 LYS A O 1
ATOM 661 N N . VAL A 1 84 ? -1.806 -1.734 -9.569 1.00 87.62 84 VAL A N 1
ATOM 662 C CA . VAL A 1 84 ? -3.133 -1.084 -9.562 1.00 87.62 84 VAL A CA 1
ATOM 663 C C . VAL A 1 84 ? -4.256 -2.113 -9.710 1.00 87.62 84 VAL A C 1
ATOM 665 O O . VAL A 1 84 ? -5.220 -2.083 -8.950 1.00 87.62 84 VAL A O 1
ATOM 668 N N . LEU A 1 85 ? -4.136 -3.054 -10.650 1.00 90.62 85 LEU A N 1
ATOM 669 C CA . LEU A 1 85 ? -5.142 -4.096 -10.850 1.00 90.62 85 LEU A CA 1
ATOM 670 C C . LEU A 1 85 ? -5.261 -5.019 -9.631 1.00 90.62 85 LEU A C 1
ATOM 672 O O . LEU A 1 85 ? -6.370 -5.361 -9.233 1.00 90.62 85 LEU A O 1
ATOM 676 N N . LYS A 1 86 ? -4.142 -5.381 -8.998 1.00 89.00 86 LYS A N 1
ATOM 677 C CA . LYS A 1 86 ? -4.130 -6.166 -7.757 1.00 89.00 86 LYS A CA 1
ATOM 678 C C . LYS A 1 86 ? -4.850 -5.437 -6.618 1.00 89.00 86 LYS A C 1
ATOM 680 O O . LYS A 1 86 ? -5.634 -6.074 -5.916 1.00 89.00 86 LYS A O 1
ATOM 685 N N . THR A 1 87 ? -4.657 -4.123 -6.484 1.00 85.06 87 THR A N 1
ATOM 686 C CA . THR A 1 87 ? -5.404 -3.287 -5.531 1.00 85.06 87 THR A CA 1
ATOM 687 C C . THR A 1 87 ? -6.902 -3.292 -5.844 1.00 85.06 87 THR A C 1
ATOM 689 O O . THR A 1 87 ? -7.694 -3.587 -4.957 1.00 85.06 87 THR A O 1
ATOM 692 N N . LEU A 1 88 ? -7.304 -3.095 -7.106 1.00 85.56 88 LEU A N 1
ATOM 693 C CA . LEU A 1 88 ? -8.721 -3.124 -7.506 1.00 85.56 88 LEU A CA 1
ATOM 694 C C . LEU A 1 88 ? -9.390 -4.486 -7.254 1.00 85.56 88 LEU A C 1
ATOM 696 O O . LEU A 1 88 ? -10.538 -4.546 -6.824 1.00 85.56 88 LEU A O 1
ATOM 700 N N . VAL A 1 89 ? -8.675 -5.584 -7.508 1.00 88.19 89 VAL A N 1
ATOM 701 C CA . VAL A 1 89 ? -9.137 -6.952 -7.221 1.00 88.19 89 VAL A CA 1
ATOM 702 C C . VAL 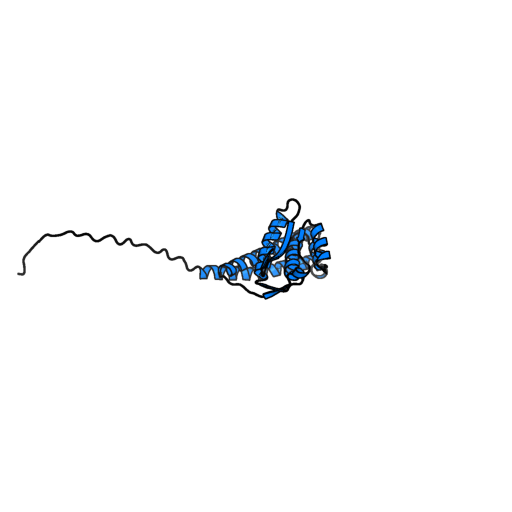A 1 89 ? -9.308 -7.153 -5.713 1.00 88.19 89 VAL A C 1
ATOM 704 O O . VAL A 1 89 ? -10.312 -7.715 -5.278 1.00 88.19 89 VAL A O 1
ATOM 707 N N . ALA A 1 90 ? -8.364 -6.674 -4.899 1.00 83.00 90 ALA A N 1
ATOM 708 C CA . ALA A 1 90 ? -8.491 -6.715 -3.445 1.00 83.00 90 ALA A CA 1
ATOM 709 C C . ALA A 1 90 ? -9.683 -5.876 -2.952 1.00 83.00 90 ALA A C 1
ATOM 711 O O . ALA A 1 90 ? -10.460 -6.359 -2.130 1.00 83.00 90 ALA A O 1
ATOM 712 N N . ASP A 1 91 ? -9.872 -4.678 -3.507 1.00 82.25 91 ASP A N 1
ATOM 713 C CA . ASP A 1 91 ? -10.981 -3.790 -3.159 1.00 82.25 91 ASP A CA 1
ATOM 714 C C . ASP A 1 91 ? -12.346 -4.402 -3.507 1.00 82.25 91 ASP A C 1
ATOM 716 O O . ASP A 1 91 ? -13.289 -4.301 -2.721 1.00 82.25 91 ASP A O 1
ATOM 720 N N . ALA A 1 92 ? -12.447 -5.081 -4.654 1.00 82.44 92 ALA A N 1
ATOM 721 C CA . ALA A 1 92 ? -13.661 -5.775 -5.075 1.00 82.44 92 ALA A CA 1
ATOM 722 C C . ALA A 1 92 ? -14.020 -6.946 -4.144 1.00 82.44 92 ALA A C 1
ATOM 724 O O . ALA A 1 92 ? -15.196 -7.122 -3.820 1.00 82.44 92 ALA A O 1
ATOM 725 N N . LEU A 1 93 ? -13.025 -7.711 -3.671 1.00 79.94 93 LEU A N 1
ATOM 726 C CA . LEU A 1 93 ? -13.249 -8.773 -2.681 1.00 79.94 93 LEU A CA 1
ATOM 727 C C . LEU A 1 93 ? -13.786 -8.196 -1.369 1.00 79.94 93 LEU A C 1
ATOM 729 O O . LEU A 1 93 ? -14.717 -8.727 -0.765 1.00 79.94 93 LEU A O 1
ATOM 733 N N . GLU A 1 94 ? -13.183 -7.096 -0.922 1.00 77.19 94 GLU A N 1
ATOM 734 C CA . GLU A 1 94 ? -13.527 -6.487 0.356 1.00 77.19 94 GLU A CA 1
ATOM 735 C C . GLU A 1 94 ? -14.912 -5.828 0.325 1.00 77.19 94 GLU A C 1
ATOM 737 O O . GLU A 1 94 ? -15.628 -5.839 1.329 1.00 77.19 94 GLU A O 1
ATOM 742 N N . LEU A 1 95 ? -15.353 -5.344 -0.842 1.00 75.19 95 LEU A N 1
ATOM 743 C CA . LEU A 1 95 ? -16.731 -4.902 -1.064 1.00 75.19 95 LEU A CA 1
ATOM 744 C C . LEU A 1 95 ? -17.734 -6.055 -0.889 1.00 75.19 95 LEU A C 1
ATOM 746 O O . LEU A 1 95 ? -18.774 -5.867 -0.252 1.00 75.19 95 LEU A O 1
ATOM 750 N N . GLY A 1 96 ? -17.412 -7.244 -1.413 1.00 71.38 96 GLY A N 1
ATOM 751 C CA . GLY A 1 96 ? -18.215 -8.459 -1.236 1.00 71.38 96 GLY A CA 1
ATOM 752 C C . GLY A 1 96 ? -18.399 -8.809 0.242 1.00 71.38 96 GLY A C 1
ATOM 753 O O . GLY A 1 96 ? -19.531 -8.927 0.712 1.00 71.38 96 GLY A O 1
ATOM 754 N N . ARG A 1 97 ? -17.291 -8.846 0.994 1.00 73.12 97 ARG A N 1
ATOM 755 C CA . ARG A 1 97 ? -17.266 -9.154 2.438 1.00 73.12 97 ARG A CA 1
ATOM 756 C C . ARG A 1 97 ? -17.954 -8.088 3.291 1.00 73.12 97 ARG A C 1
ATOM 758 O O . ARG A 1 97 ? -18.674 -8.409 4.234 1.00 73.12 97 ARG A O 1
ATOM 765 N N . SER A 1 98 ? -17.763 -6.808 2.964 1.00 72.94 98 SER A N 1
ATOM 766 C CA . SER A 1 98 ? -18.386 -5.691 3.690 1.00 72.94 98 SER A CA 1
ATOM 767 C C . SER A 1 98 ? -19.908 -5.684 3.542 1.00 72.94 98 SER A C 1
ATOM 769 O O . SER A 1 98 ? -20.614 -5.366 4.497 1.00 72.94 98 SER A O 1
ATOM 771 N N . GLY A 1 99 ? -20.429 -6.104 2.384 1.00 66.56 99 GLY A N 1
ATOM 772 C CA . GLY A 1 99 ? -21.867 -6.278 2.161 1.00 66.56 99 GLY A CA 1
ATOM 773 C C . GLY A 1 99 ? -22.515 -7.385 3.005 1.00 66.56 99 GLY A C 1
ATOM 774 O O . GLY A 1 99 ? -23.741 -7.458 3.054 1.00 66.56 99 GLY A O 1
ATOM 775 N N . GLU A 1 100 ? -21.715 -8.228 3.661 1.00 70.81 100 GLU A N 1
ATOM 776 C CA . GLU A 1 100 ? -22.157 -9.287 4.577 1.00 70.81 100 GLU A CA 1
ATOM 777 C C . GLU A 1 100 ? -22.022 -8.885 6.058 1.00 70.81 100 GLU A C 1
ATOM 779 O O . GLU A 1 100 ? -22.395 -9.653 6.941 1.00 70.81 100 GLU A O 1
ATOM 784 N N . GLY A 1 101 ? -21.517 -7.677 6.345 1.00 74.81 101 GLY A N 1
ATOM 785 C CA . GLY A 1 101 ? -21.314 -7.184 7.711 1.00 74.81 101 GLY A CA 1
ATOM 786 C C . GLY A 1 101 ? -20.146 -7.844 8.450 1.00 74.81 101 GLY A C 1
ATOM 787 O O . GLY A 1 101 ? -20.074 -7.761 9.674 1.00 74.81 101 GLY A O 1
ATOM 788 N N . ILE A 1 102 ? -19.237 -8.508 7.730 1.00 78.25 102 ILE A N 1
ATOM 789 C CA . ILE A 1 102 ? -18.090 -9.195 8.327 1.00 78.25 102 ILE A CA 1
ATOM 790 C C . ILE A 1 102 ? -16.976 -8.177 8.613 1.00 78.25 102 ILE A C 1
ATOM 792 O O . ILE A 1 102 ? -16.513 -7.485 7.701 1.00 78.25 102 ILE A O 1
ATOM 796 N N . VAL A 1 103 ? -16.541 -8.115 9.874 1.00 84.00 103 VAL A N 1
ATOM 797 C CA . VAL A 1 103 ? -15.476 -7.233 10.380 1.00 84.00 103 VAL A CA 1
ATOM 798 C C . VAL A 1 103 ? -14.453 -8.080 11.137 1.00 84.00 103 VAL A C 1
ATOM 800 O O . VAL A 1 103 ? -14.838 -8.932 11.940 1.00 84.00 103 VAL A O 1
ATOM 803 N N . PHE A 1 104 ? -13.164 -7.856 10.885 1.00 85.94 104 PHE A N 1
ATOM 804 C CA . PHE A 1 104 ? -12.066 -8.569 11.539 1.00 85.94 104 PHE A CA 1
ATOM 805 C C . PHE A 1 104 ? -11.238 -7.604 12.374 1.00 85.94 104 PHE A C 1
ATOM 807 O O . PHE A 1 104 ? -10.395 -6.892 11.847 1.00 85.94 104 PHE A O 1
ATOM 814 N N . PHE A 1 105 ? -11.475 -7.599 13.682 1.00 92.44 105 PHE A N 1
ATOM 815 C CA . PHE A 1 105 ? -10.726 -6.760 14.608 1.00 92.44 105 PHE A CA 1
ATOM 816 C C . PHE A 1 105 ? -9.333 -7.336 14.878 1.00 92.44 105 PHE A C 1
ATOM 818 O O . PHE A 1 105 ? -9.195 -8.516 15.212 1.00 92.44 105 PHE A O 1
ATOM 825 N N . SER A 1 106 ? -8.316 -6.487 14.776 1.00 93.56 106 SER A N 1
ATOM 826 C CA . SER A 1 106 ? -6.938 -6.755 15.180 1.00 93.56 106 SER A CA 1
ATOM 827 C C . SER A 1 106 ? -6.377 -5.563 15.953 1.00 93.56 106 SER A C 1
ATOM 829 O O . SER A 1 106 ? -6.827 -4.430 15.780 1.00 93.56 106 SER A O 1
ATOM 831 N N . ASN A 1 107 ? -5.394 -5.830 16.815 1.00 95.94 107 ASN A N 1
ATOM 832 C CA . ASN A 1 107 ? -4.589 -4.778 17.426 1.00 95.94 107 ASN A CA 1
ATOM 833 C C . ASN A 1 107 ? -3.468 -4.390 16.464 1.00 95.94 107 ASN A C 1
ATOM 835 O O . ASN A 1 107 ? -2.778 -5.271 15.950 1.00 95.94 107 ASN A O 1
ATOM 839 N N . PHE A 1 108 ? -3.281 -3.095 16.247 1.00 95.62 108 PHE A N 1
ATOM 840 C CA . PHE A 1 108 ? -2.198 -2.552 15.428 1.00 95.62 108 PHE A CA 1
ATOM 841 C C . PHE A 1 108 ? -1.861 -1.125 15.871 1.00 95.62 108 PHE A C 1
ATOM 843 O O . PHE A 1 108 ? -2.671 -0.464 16.528 1.00 95.62 108 PHE A O 1
ATOM 850 N N . ARG A 1 109 ? -0.668 -0.638 15.515 1.00 95.31 109 ARG A N 1
ATOM 851 C CA . ARG A 1 109 ? -0.238 0.731 15.829 1.00 95.31 109 ARG A CA 1
ATOM 852 C C . ARG A 1 109 ? -0.694 1.699 14.744 1.00 95.31 109 ARG A C 1
ATOM 854 O O . ARG A 1 109 ? -0.639 1.382 13.556 1.00 95.31 109 ARG A O 1
ATOM 861 N N . LEU A 1 110 ? -1.100 2.905 15.141 1.00 94.50 110 LEU A N 1
ATOM 862 C CA . LEU A 1 110 ? -1.481 3.951 14.186 1.00 94.50 110 LEU A CA 1
ATOM 863 C C . LEU A 1 110 ? -0.329 4.358 13.257 1.00 94.50 110 LEU A C 1
ATOM 865 O O . LEU A 1 110 ? -0.584 4.604 12.076 1.00 94.50 110 LEU A O 1
ATOM 869 N N . ALA A 1 111 ? 0.910 4.391 13.762 1.00 94.38 111 ALA A N 1
ATOM 870 C CA . ALA A 1 111 ? 2.106 4.587 12.942 1.00 94.38 111 ALA A CA 1
ATOM 871 C C . ALA A 1 111 ? 2.151 3.585 11.783 1.00 94.38 111 ALA A C 1
ATOM 873 O O . ALA A 1 111 ? 2.109 4.003 10.630 1.00 94.38 111 ALA A O 1
ATOM 874 N N . ASP A 1 112 ? 2.127 2.284 12.084 1.00 94.94 112 ASP A N 1
ATOM 875 C CA . ASP A 1 112 ? 2.235 1.215 11.085 1.00 94.94 112 ASP A CA 1
ATOM 876 C C . ASP A 1 112 ? 1.123 1.334 10.025 1.00 94.94 112 ASP A C 1
ATOM 878 O O . ASP A 1 112 ? 1.386 1.292 8.822 1.00 94.94 112 ASP A O 1
ATOM 882 N N . LEU A 1 113 ? -0.123 1.592 10.448 1.00 95.3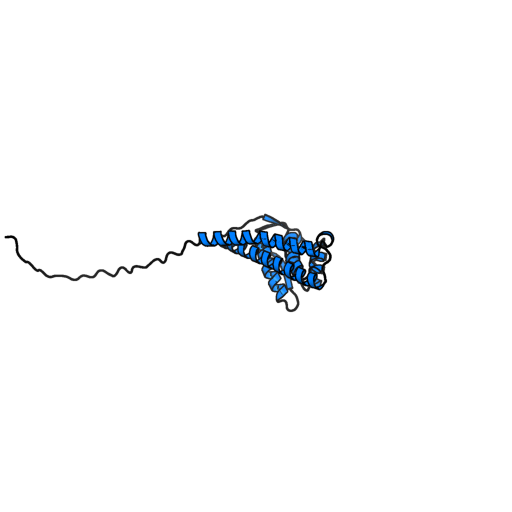1 113 LEU A N 1
ATOM 883 C CA . LEU A 1 113 ? -1.247 1.810 9.532 1.00 95.31 113 LEU A CA 1
ATOM 884 C C . LEU A 1 113 ? -0.969 2.958 8.546 1.00 95.31 113 LEU A C 1
ATOM 886 O O . LEU A 1 113 ? -1.209 2.815 7.343 1.00 95.31 113 LEU A O 1
ATOM 890 N N . ILE A 1 114 ? -0.518 4.108 9.044 1.00 94.88 114 ILE A N 1
ATOM 891 C CA . ILE A 1 114 ? -0.352 5.331 8.247 1.00 94.88 114 ILE A CA 1
ATOM 892 C C . ILE A 1 114 ? 0.896 5.257 7.377 1.00 94.88 114 ILE A C 1
ATOM 894 O O . ILE A 1 114 ? 0.827 5.610 6.197 1.00 94.88 114 ILE A O 1
ATOM 898 N N . GLU A 1 115 ? 2.001 4.765 7.932 1.00 94.50 115 GLU A N 1
ATOM 899 C CA . GLU A 1 115 ? 3.244 4.513 7.210 1.00 94.50 115 GLU A CA 1
ATOM 900 C C . GLU A 1 115 ? 2.993 3.574 6.034 1.00 94.50 115 GLU A C 1
ATOM 902 O O . GLU A 1 115 ? 3.242 3.948 4.887 1.00 94.50 115 GLU A O 1
ATOM 907 N N . GLU A 1 116 ? 2.418 2.397 6.286 1.00 93.62 116 GLU A N 1
ATOM 908 C CA . GLU A 1 116 ? 2.165 1.412 5.237 1.00 93.62 116 GLU A CA 1
ATOM 909 C C . GLU A 1 116 ? 1.201 1.946 4.175 1.00 93.62 116 GLU A C 1
ATOM 911 O O . GLU A 1 116 ? 1.446 1.769 2.980 1.00 93.62 116 GLU A O 1
ATOM 916 N N . THR A 1 117 ? 0.137 2.649 4.582 1.00 93.19 117 THR A N 1
ATOM 917 C CA . THR A 1 117 ? -0.838 3.220 3.639 1.00 93.19 117 THR A CA 1
ATOM 918 C C . THR A 1 117 ? -0.192 4.268 2.732 1.00 93.19 117 THR A C 1
ATOM 920 O O . THR A 1 117 ? -0.396 4.257 1.515 1.00 93.19 117 THR A O 1
ATOM 923 N N . LEU A 1 118 ? 0.597 5.188 3.293 1.00 93.00 118 LEU A N 1
ATOM 924 C CA . LEU A 1 118 ? 1.235 6.254 2.521 1.00 93.00 118 LEU A CA 1
ATOM 925 C C . LEU A 1 118 ? 2.370 5.732 1.646 1.00 93.00 118 LEU A C 1
ATOM 927 O O . LEU A 1 118 ? 2.488 6.162 0.497 1.00 93.00 118 LEU A O 1
ATOM 931 N N . VAL A 1 119 ? 3.157 4.777 2.144 1.00 91.56 119 VAL A N 1
ATOM 932 C CA . VAL A 1 119 ? 4.178 4.089 1.349 1.00 91.56 119 VAL A CA 1
ATOM 933 C C . VAL A 1 119 ? 3.528 3.344 0.182 1.00 91.56 119 VAL A C 1
ATOM 935 O O . VAL A 1 119 ? 4.013 3.480 -0.937 1.00 91.56 119 VAL A O 1
ATOM 938 N N . GLU A 1 120 ? 2.415 2.629 0.388 1.00 89.19 120 GLU A N 1
ATOM 939 C CA . GLU A 1 120 ? 1.688 1.930 -0.686 1.00 89.19 120 GLU A CA 1
ATOM 940 C C . GLU A 1 120 ? 1.230 2.904 -1.786 1.00 89.19 120 GLU A C 1
ATOM 942 O O . GLU A 1 120 ? 1.463 2.673 -2.976 1.00 89.19 120 GLU A O 1
ATOM 947 N N . ILE A 1 121 ? 0.610 4.022 -1.398 1.00 88.50 121 ILE A N 1
ATOM 948 C CA . ILE A 1 121 ? 0.138 5.045 -2.342 1.00 88.50 121 ILE A CA 1
ATOM 949 C C . ILE A 1 121 ? 1.307 5.669 -3.116 1.00 88.50 121 ILE A C 1
ATOM 951 O O . ILE A 1 121 ? 1.242 5.863 -4.338 1.00 88.50 121 ILE A O 1
ATOM 955 N N . LEU A 1 122 ? 2.381 6.014 -2.408 1.00 88.50 122 LEU A N 1
ATOM 956 C CA . LEU A 1 122 ? 3.516 6.709 -2.998 1.00 88.50 122 LEU A CA 1
ATOM 957 C C . LEU A 1 122 ? 4.385 5.773 -3.837 1.00 88.50 122 LEU A C 1
ATOM 959 O O . LEU A 1 122 ? 4.872 6.214 -4.869 1.00 88.50 122 LEU A O 1
ATOM 963 N N . ASP A 1 123 ? 4.486 4.480 -3.528 1.00 86.62 123 ASP A N 1
ATOM 964 C CA . ASP A 1 123 ? 5.225 3.508 -4.351 1.00 86.62 123 ASP A CA 1
ATOM 965 C C . ASP A 1 123 ? 4.714 3.477 -5.806 1.00 86.62 123 ASP A C 1
ATOM 967 O O . ASP A 1 123 ? 5.482 3.310 -6.759 1.00 86.62 123 ASP A O 1
ATOM 971 N N . LEU A 1 124 ? 3.413 3.735 -5.994 1.00 80.06 124 LEU A N 1
ATOM 972 C CA . LEU A 1 124 ? 2.762 3.806 -7.301 1.00 80.06 124 LEU A CA 1
ATOM 973 C C . LEU A 1 124 ? 2.923 5.138 -8.029 1.00 80.06 124 LEU A C 1
ATOM 975 O O . LEU A 1 124 ? 2.636 5.190 -9.226 1.00 80.06 124 LEU A O 1
ATOM 979 N N . THR A 1 125 ? 3.322 6.216 -7.359 1.00 79.38 125 THR A N 1
ATOM 980 C CA . THR A 1 125 ? 3.356 7.569 -7.944 1.00 79.38 125 THR A CA 1
ATOM 981 C C . THR A 1 125 ? 4.757 8.174 -7.934 1.00 79.38 125 THR A C 1
ATOM 983 O O . THR A 1 125 ? 5.152 8.775 -8.933 1.00 79.38 125 THR A O 1
ATOM 986 N N . ASP A 1 126 ? 5.519 7.929 -6.873 1.00 84.06 126 ASP A N 1
ATOM 987 C CA . ASP A 1 126 ? 6.862 8.419 -6.589 1.00 84.06 126 ASP A CA 1
ATOM 988 C C . ASP A 1 126 ? 7.639 7.412 -5.712 1.00 84.06 126 ASP A C 1
ATOM 990 O O . ASP A 1 126 ? 7.668 7.486 -4.482 1.00 84.06 126 ASP A O 1
ATOM 994 N N . THR A 1 127 ? 8.297 6.458 -6.370 1.00 82.62 127 THR A N 1
ATOM 995 C CA . THR A 1 127 ? 9.072 5.397 -5.709 1.00 82.62 127 THR A CA 1
ATOM 996 C C . THR A 1 127 ? 10.242 5.943 -4.883 1.00 82.62 127 THR A C 1
ATOM 998 O O . THR A 1 127 ? 10.597 5.356 -3.867 1.00 82.62 127 THR A O 1
ATOM 1001 N N . GLY A 1 128 ? 10.833 7.078 -5.280 1.00 85.38 128 GLY A N 1
ATOM 1002 C CA . GLY A 1 128 ? 11.939 7.685 -4.532 1.00 85.38 128 GLY A CA 1
ATOM 1003 C C . GLY A 1 128 ? 11.479 8.218 -3.179 1.00 85.38 128 GLY A C 1
ATOM 1004 O O . GLY A 1 128 ? 12.136 8.004 -2.164 1.00 85.38 128 GLY A O 1
ATOM 1005 N N . MET A 1 129 ? 10.314 8.859 -3.158 1.00 86.94 129 MET A N 1
ATOM 1006 C CA . MET A 1 129 ? 9.670 9.307 -1.930 1.00 86.94 129 MET A CA 1
ATOM 1007 C C . MET A 1 129 ? 9.231 8.134 -1.043 1.00 86.94 129 MET A C 1
ATOM 1009 O O . MET A 1 129 ? 9.467 8.158 0.162 1.00 86.94 129 MET A O 1
ATOM 1013 N N . ALA A 1 130 ? 8.635 7.093 -1.631 1.00 89.00 130 ALA A N 1
ATOM 1014 C CA . ALA A 1 130 ? 8.240 5.898 -0.887 1.00 89.00 130 ALA A CA 1
ATOM 1015 C C . ALA A 1 130 ? 9.433 5.255 -0.161 1.00 89.00 130 ALA A C 1
ATOM 1017 O O . ALA A 1 130 ? 9.303 4.834 0.984 1.00 89.00 130 ALA A O 1
ATOM 1018 N N . GLU A 1 131 ? 10.610 5.231 -0.792 1.00 89.12 131 GLU A N 1
ATOM 1019 C CA . GLU A 1 131 ? 11.822 4.701 -0.168 1.00 89.12 131 GLU A CA 1
ATOM 1020 C C . GLU A 1 131 ? 12.356 5.597 0.959 1.00 89.12 131 GLU A C 1
ATOM 1022 O O . GLU A 1 131 ? 12.759 5.086 2.001 1.00 89.12 131 GLU A O 1
ATOM 1027 N N . LYS A 1 132 ? 12.288 6.930 0.809 1.00 91.50 132 LYS A N 1
ATOM 1028 C CA . LYS A 1 132 ? 12.614 7.859 1.906 1.00 91.50 132 LYS A CA 1
ATOM 1029 C C . LYS A 1 132 ? 11.709 7.641 3.122 1.00 91.50 132 LYS A C 1
ATOM 1031 O O . LYS A 1 132 ? 12.200 7.636 4.248 1.00 91.50 132 LYS A O 1
ATOM 1036 N N . LEU A 1 133 ? 10.408 7.435 2.898 1.00 91.25 133 LEU A N 1
ATOM 1037 C CA . LEU A 1 133 ? 9.447 7.208 3.980 1.00 91.25 133 LEU A CA 1
ATOM 1038 C C . LEU A 1 133 ? 9.729 5.921 4.753 1.00 91.25 133 LEU A C 1
ATOM 1040 O O . LEU A 1 133 ? 9.690 5.945 5.976 1.00 91.25 133 LEU A O 1
ATOM 1044 N N . LYS A 1 134 ? 10.097 4.829 4.071 1.00 90.25 134 LYS A N 1
ATOM 1045 C CA . LYS A 1 134 ? 10.502 3.577 4.740 1.00 90.25 134 LYS A CA 1
ATOM 1046 C C . LYS A 1 134 ? 11.746 3.734 5.620 1.00 90.25 134 LYS A C 1
ATOM 1048 O O . LYS A 1 134 ? 11.953 2.939 6.527 1.00 90.25 134 LYS A O 1
ATOM 1053 N N . GLY A 1 135 ? 12.596 4.717 5.323 1.00 88.19 135 GLY A N 1
ATOM 1054 C CA . GLY A 1 135 ? 13.785 5.037 6.113 1.00 88.19 135 GLY A CA 1
ATOM 1055 C C . GLY A 1 135 ? 13.525 5.983 7.288 1.00 88.19 135 GLY A C 1
ATOM 1056 O O . GLY A 1 135 ? 14.473 6.331 7.992 1.00 88.19 135 GLY A O 1
ATOM 1057 N N . CYS A 1 136 ? 12.284 6.438 7.484 1.00 91.25 136 CYS A N 1
ATOM 1058 C CA . CYS A 1 136 ? 11.942 7.317 8.593 1.00 91.25 136 CYS A CA 1
ATOM 1059 C C . CYS A 1 136 ? 11.901 6.535 9.908 1.00 91.25 136 CYS A C 1
ATOM 1061 O O . CYS A 1 136 ? 11.327 5.455 9.975 1.00 91.25 136 CYS A O 1
ATOM 1063 N N . ILE A 1 137 ? 12.504 7.090 10.960 1.00 89.06 137 ILE A N 1
ATOM 1064 C CA . ILE A 1 137 ? 12.568 6.435 12.281 1.00 89.06 137 ILE A CA 1
ATOM 1065 C C . ILE A 1 137 ? 11.635 7.067 13.318 1.00 89.06 137 ILE A C 1
ATOM 1067 O O . ILE A 1 137 ? 11.472 6.534 14.414 1.00 89.06 137 ILE A O 1
ATOM 1071 N N . ASN A 1 138 ? 11.071 8.238 13.017 1.00 91.12 138 ASN A N 1
ATOM 1072 C CA . ASN A 1 138 ? 10.189 8.971 13.916 1.00 91.12 138 ASN A CA 1
ATOM 1073 C C . ASN A 1 138 ? 9.179 9.833 13.145 1.00 91.12 138 ASN A C 1
ATOM 1075 O O . ASN A 1 138 ? 9.343 10.106 11.953 1.00 91.12 138 ASN A O 1
ATOM 1079 N N . LEU A 1 139 ? 8.150 10.290 13.865 1.00 92.50 139 LEU A N 1
ATOM 1080 C CA . LEU A 1 139 ? 7.064 11.104 13.322 1.00 92.50 139 LEU A CA 1
ATOM 1081 C C . LEU A 1 139 ? 7.557 12.416 12.691 1.00 92.50 139 LEU A C 1
ATOM 1083 O O . LEU A 1 139 ? 7.015 12.843 11.676 1.00 92.50 139 LEU A O 1
ATOM 1087 N N . THR A 1 140 ? 8.571 13.061 13.271 1.00 93.25 140 THR A N 1
ATOM 1088 C CA . THR A 1 140 ? 9.102 14.339 12.771 1.00 93.25 140 THR A CA 1
ATOM 1089 C C . THR A 1 140 ? 9.701 14.180 11.381 1.00 93.25 140 THR A C 1
ATOM 1091 O O . THR A 1 140 ? 9.277 14.858 10.449 1.00 93.25 140 THR A O 1
ATOM 1094 N N . GLN A 1 141 ? 10.608 13.217 11.215 1.00 93.44 141 GLN A N 1
ATOM 1095 C CA . GLN A 1 141 ? 11.221 12.911 9.925 1.00 93.44 141 GLN A CA 1
ATOM 1096 C C . GLN A 1 141 ? 10.166 12.482 8.898 1.00 93.44 141 GLN A C 1
ATOM 1098 O O . GLN A 1 141 ? 10.237 12.862 7.728 1.00 93.44 141 GLN A O 1
ATOM 1103 N N . PHE A 1 142 ? 9.162 11.719 9.338 1.00 93.81 142 PHE A N 1
ATOM 1104 C CA . PHE A 1 142 ? 8.059 11.299 8.483 1.00 93.81 142 PHE A CA 1
ATOM 1105 C C . PHE A 1 142 ? 7.257 12.508 7.968 1.00 93.81 142 PHE A C 1
ATOM 1107 O O . PHE A 1 142 ? 7.059 12.639 6.761 1.00 93.81 142 PHE A O 1
ATOM 1114 N N . LYS A 1 143 ? 6.875 13.443 8.851 1.00 94.38 143 LYS A N 1
ATOM 1115 C CA . LYS A 1 143 ? 6.181 14.697 8.495 1.00 94.38 143 LYS A CA 1
ATOM 1116 C C . LYS A 1 143 ? 6.986 15.550 7.513 1.00 94.38 143 LYS A C 1
ATOM 1118 O O . LYS A 1 143 ? 6.450 15.935 6.477 1.00 94.38 143 LYS A O 1
ATOM 1123 N N . GLU A 1 144 ? 8.264 15.790 7.801 1.00 93.81 144 GLU A N 1
ATOM 1124 C CA . GLU A 1 144 ? 9.159 16.576 6.937 1.00 93.81 144 GLU A CA 1
ATOM 1125 C C . GLU A 1 144 ? 9.267 15.972 5.534 1.00 93.81 144 GLU A C 1
ATOM 1127 O O . GLU A 1 144 ? 9.197 16.675 4.526 1.00 93.81 144 GLU A O 1
ATOM 1132 N N . THR A 1 145 ? 9.375 14.644 5.463 1.00 93.00 145 THR A N 1
ATOM 1133 C CA . THR A 1 145 ? 9.454 13.929 4.189 1.00 93.00 145 THR A CA 1
ATOM 1134 C C . THR A 1 145 ? 8.158 14.126 3.396 1.00 93.00 145 THR A C 1
ATOM 1136 O O . THR A 1 145 ? 8.209 14.447 2.208 1.00 93.00 145 THR A O 1
ATOM 1139 N N . LEU A 1 146 ? 6.982 13.999 4.031 1.00 92.00 146 LEU A N 1
ATOM 1140 C CA . LEU A 1 146 ? 5.676 14.206 3.382 1.00 92.00 146 LEU A CA 1
ATOM 1141 C C . LEU A 1 146 ? 5.475 15.632 2.849 1.00 92.00 146 LEU A C 1
ATOM 1143 O O . LEU A 1 146 ? 4.908 15.815 1.759 1.00 92.00 146 LEU A O 1
ATOM 1147 N N . GLU A 1 147 ? 5.977 16.628 3.577 1.00 91.44 147 GLU A N 1
ATOM 1148 C CA . GLU A 1 147 ? 5.875 18.037 3.202 1.00 91.44 147 GLU A CA 1
ATOM 1149 C C . GLU A 1 147 ? 6.534 18.340 1.853 1.00 91.44 147 GLU A C 1
ATOM 1151 O O . GLU A 1 147 ? 5.984 19.130 1.077 1.00 91.44 147 GLU A O 1
ATOM 1156 N N . GLU A 1 148 ? 7.615 17.633 1.491 1.00 87.56 148 GLU A N 1
ATOM 1157 C CA . GLU A 1 148 ? 8.267 17.750 0.175 1.00 87.56 148 GLU A CA 1
ATOM 1158 C C . GLU A 1 148 ? 7.292 17.515 -1.000 1.00 87.56 148 GLU A C 1
ATOM 1160 O O . GLU A 1 148 ? 7.533 17.964 -2.125 1.00 87.56 148 GLU A O 1
ATOM 1165 N N . LYS A 1 149 ? 6.179 16.804 -0.766 1.00 80.56 149 LYS A N 1
ATOM 1166 C CA . LYS A 1 149 ? 5.153 16.478 -1.772 1.00 80.56 149 LYS A CA 1
ATOM 1167 C C . LYS A 1 149 ? 3.831 17.207 -1.577 1.00 80.56 149 LYS A C 1
ATOM 1169 O O . LYS A 1 149 ? 2.868 16.915 -2.302 1.00 80.56 149 LYS A O 1
ATOM 1174 N N . GLY A 1 150 ? 3.790 18.170 -0.660 1.00 87.44 150 GLY A N 1
ATOM 1175 C CA . GLY A 1 150 ? 2.577 18.899 -0.315 1.00 87.44 150 GLY A CA 1
ATOM 1176 C C . GLY A 1 150 ? 1.551 18.019 0.398 1.00 87.44 150 GLY A C 1
ATOM 1177 O O . GLY A 1 150 ? 0.353 18.248 0.228 1.00 87.44 150 GLY A O 1
ATOM 1178 N N . LEU A 1 151 ? 2.003 17.000 1.135 1.00 91.44 151 LEU A N 1
ATOM 1179 C CA . LEU A 1 151 ? 1.171 16.258 2.075 1.00 91.44 151 LEU A CA 1
ATOM 1180 C C . LEU A 1 151 ? 1.569 16.664 3.498 1.00 91.44 151 LEU A C 1
ATOM 1182 O O . LEU A 1 151 ? 2.728 16.547 3.871 1.00 91.44 151 LEU A O 1
ATOM 1186 N N . LEU A 1 152 ? 0.611 17.148 4.277 1.00 93.75 152 LEU A N 1
ATOM 1187 C CA . LEU A 1 152 ? 0.799 17.501 5.681 1.00 93.75 152 LEU A CA 1
ATOM 1188 C C . LEU A 1 152 ? 0.182 16.407 6.546 1.00 93.75 152 LEU A C 1
ATOM 1190 O O . LEU A 1 152 ? -0.966 16.035 6.319 1.00 93.75 152 LEU A O 1
ATOM 1194 N N . LEU A 1 153 ? 0.926 15.905 7.529 1.00 94.56 153 LEU A N 1
ATOM 1195 C CA . LEU A 1 153 ? 0.396 15.001 8.547 1.00 94.56 153 LEU A CA 1
ATOM 1196 C C . LEU A 1 153 ? 0.264 15.765 9.866 1.00 94.56 153 LEU A C 1
ATOM 1198 O O . LEU A 1 153 ? 1.263 16.118 10.493 1.00 94.56 153 LEU A O 1
ATOM 1202 N N . SER A 1 154 ? -0.974 15.998 10.292 1.00 94.50 154 SER A N 1
ATOM 1203 C CA . SER A 1 154 ? -1.296 16.613 11.577 1.00 94.50 154 SER A CA 1
ATOM 1204 C C . SER A 1 154 ? -1.682 15.519 12.569 1.00 94.50 154 SER A C 1
ATOM 1206 O O . SER A 1 154 ? -2.747 14.919 12.465 1.00 94.50 154 SER A O 1
ATOM 1208 N N . MET A 1 155 ? -0.770 15.202 13.490 1.00 93.06 155 MET A N 1
ATOM 1209 C CA . MET A 1 155 ? -0.957 14.177 14.522 1.00 93.06 155 MET A CA 1
ATOM 1210 C C . MET A 1 155 ? -0.024 14.427 15.710 1.00 93.06 155 MET A C 1
ATOM 1212 O O . MET A 1 155 ? 1.121 14.854 15.509 1.00 93.06 155 MET A O 1
ATOM 1216 N N . GLY A 1 156 ? -0.500 14.143 16.924 1.00 90.19 156 GLY A N 1
ATOM 1217 C CA . GLY A 1 156 ? 0.316 14.114 18.141 1.00 90.19 156 GLY A CA 1
ATOM 1218 C C . GLY A 1 156 ? 1.212 12.871 18.250 1.00 90.19 156 GLY A C 1
ATOM 1219 O O . GLY A 1 156 ? 0.923 11.823 17.671 1.00 90.19 156 GLY A O 1
ATOM 1220 N N . GLU A 1 157 ? 2.324 12.980 18.982 1.00 89.00 157 GLU A N 1
ATOM 1221 C CA . GLU A 1 157 ? 3.236 11.845 19.224 1.00 89.00 157 GLU A CA 1
ATOM 1222 C C . GLU A 1 157 ? 2.596 10.737 20.073 1.00 89.00 157 GLU A C 1
ATOM 1224 O O . GLU A 1 157 ? 2.916 9.560 19.909 1.00 89.00 157 GLU A O 1
ATOM 1229 N N . ASP A 1 158 ? 1.662 11.112 20.944 1.00 90.38 158 ASP A N 1
ATOM 1230 C CA . ASP A 1 158 ? 0.844 10.215 21.756 1.00 90.38 158 ASP A CA 1
ATOM 1231 C C . ASP A 1 158 ? -0.003 9.274 20.891 1.00 90.38 158 ASP A C 1
ATOM 1233 O O . ASP A 1 158 ? -0.065 8.075 21.160 1.00 90.38 158 ASP A O 1
ATOM 1237 N N . LEU A 1 159 ? -0.584 9.804 19.811 1.00 91.88 159 LEU A N 1
ATOM 1238 C CA . LEU A 1 159 ? -1.369 9.034 18.848 1.00 91.88 159 LEU A CA 1
ATOM 1239 C C . LEU A 1 159 ? -0.495 8.160 17.953 1.00 91.88 159 LEU A C 1
ATOM 1241 O O . LEU A 1 159 ? -0.862 7.029 17.652 1.00 91.88 159 LEU A O 1
ATOM 1245 N N . TRP A 1 160 ? 0.678 8.647 17.549 1.00 92.88 160 TRP A N 1
ATOM 1246 C CA . TRP A 1 160 ? 1.565 7.916 16.642 1.00 92.88 160 TRP A CA 1
ATOM 1247 C C . TRP A 1 160 ? 1.928 6.526 17.170 1.00 92.88 160 TRP A C 1
ATOM 1249 O O . TRP A 1 160 ? 1.867 5.530 16.449 1.00 92.88 160 TRP A O 1
ATOM 1259 N N . GLY A 1 161 ? 2.269 6.446 18.457 1.00 90.75 161 GLY A N 1
ATOM 1260 C CA . GLY A 1 161 ? 2.624 5.190 19.107 1.00 90.75 161 GLY A CA 1
ATOM 1261 C C . GLY A 1 161 ? 1.440 4.336 19.563 1.00 90.75 161 GLY A C 1
ATOM 1262 O O . GLY A 1 161 ? 1.681 3.208 19.993 1.00 90.75 161 GLY A O 1
ATOM 1263 N N . GLN A 1 162 ? 0.208 4.849 19.495 1.00 92.62 162 GLN A N 1
ATOM 1264 C CA . GLN A 1 162 ? -0.965 4.223 20.096 1.00 92.62 162 GLN A CA 1
ATOM 1265 C C . GLN A 1 162 ? -1.362 2.930 19.373 1.00 92.62 162 GLN A C 1
ATOM 1267 O O . GLN A 1 162 ? -1.485 2.897 18.146 1.00 92.62 162 GLN A O 1
ATOM 1272 N N . GLU A 1 163 ? -1.610 1.875 20.154 1.00 94.75 163 GLU A N 1
ATOM 1273 C CA . GLU A 1 163 ? -2.251 0.648 19.678 1.00 94.75 163 GLU A CA 1
ATOM 1274 C C . GLU A 1 163 ? -3.773 0.762 19.744 1.00 94.75 163 GLU A C 1
ATOM 1276 O O . GLU A 1 163 ? -4.337 1.237 20.734 1.00 94.75 163 GLU A O 1
ATOM 1281 N N . ILE A 1 164 ? -4.439 0.308 18.683 1.00 93.75 164 ILE A N 1
ATOM 1282 C CA . ILE A 1 164 ? -5.892 0.380 18.536 1.00 93.75 164 ILE A CA 1
ATOM 1283 C C . ILE A 1 164 ? -6.438 -0.972 18.081 1.00 93.75 164 ILE A C 1
ATOM 1285 O O . ILE A 1 164 ? -5.768 -1.692 17.346 1.00 93.75 164 ILE A O 1
ATOM 1289 N N . CYS A 1 165 ? -7.657 -1.310 18.509 1.00 94.12 165 CYS A N 1
ATOM 1290 C CA . CYS A 1 165 ? -8.340 -2.547 18.127 1.00 94.12 165 CYS A CA 1
ATOM 1291 C C . CYS A 1 165 ? -9.454 -2.242 17.123 1.00 94.12 165 CYS A C 1
ATOM 1293 O O . CYS A 1 165 ? -10.537 -1.796 17.508 1.00 94.12 165 CYS A O 1
ATOM 1295 N N . GLN A 1 166 ? -9.182 -2.436 15.834 1.00 93.44 166 GLN A N 1
ATOM 1296 C CA . GLN A 1 166 ? -10.108 -2.144 14.734 1.00 93.44 166 GLN A CA 1
ATOM 1297 C C . GLN A 1 166 ? -9.887 -3.100 13.555 1.00 93.44 166 GLN A C 1
ATOM 1299 O O . GLN A 1 166 ? -8.978 -3.925 13.577 1.00 93.44 166 GLN A O 1
ATOM 1304 N N . ASP A 1 167 ? -10.711 -3.000 12.510 1.00 92.31 167 ASP A N 1
ATOM 1305 C CA . ASP A 1 167 ? -10.446 -3.686 11.242 1.00 92.31 167 ASP A CA 1
ATOM 1306 C C . ASP A 1 167 ? -9.408 -2.919 10.423 1.00 92.31 167 ASP A C 1
ATOM 1308 O O . ASP A 1 167 ? -9.728 -2.008 9.653 1.00 92.31 167 ASP A O 1
ATOM 1312 N N . GLU A 1 168 ? -8.143 -3.287 10.624 1.00 92.81 168 GLU A N 1
ATOM 1313 C CA . GLU A 1 168 ? -7.001 -2.653 9.968 1.00 92.81 168 GLU A CA 1
ATOM 1314 C C . GLU A 1 168 ? -7.139 -2.672 8.441 1.00 92.81 168 GLU A C 1
ATOM 1316 O O . GLU A 1 168 ? -6.865 -1.675 7.774 1.00 92.81 168 GLU A O 1
ATOM 1321 N N . THR A 1 169 ? -7.612 -3.789 7.876 1.00 88.12 169 THR A N 1
ATOM 1322 C CA . THR A 1 169 ? -7.722 -3.959 6.421 1.00 88.12 169 THR A CA 1
ATOM 1323 C C . THR A 1 169 ? -8.741 -2.985 5.842 1.00 88.12 169 THR A C 1
ATOM 1325 O O . THR A 1 169 ? -8.454 -2.310 4.848 1.00 88.12 169 THR A O 1
ATOM 1328 N N . LYS A 1 170 ? -9.913 -2.862 6.479 1.00 88.94 170 LYS A N 1
ATOM 1329 C CA . LYS A 1 170 ? -10.946 -1.910 6.057 1.00 88.94 170 LYS A CA 1
ATOM 1330 C C . LYS A 1 170 ? -10.500 -0.465 6.252 1.00 88.94 170 LYS A C 1
ATOM 1332 O O . LYS A 1 170 ? -10.708 0.347 5.353 1.00 88.94 170 LYS A O 1
ATOM 1337 N N . ILE A 1 171 ? -9.863 -0.130 7.376 1.00 92.31 171 ILE A N 1
ATOM 1338 C CA . ILE A 1 171 ? -9.376 1.238 7.617 1.00 92.31 171 ILE A CA 1
ATOM 1339 C C . ILE A 1 171 ? -8.304 1.612 6.590 1.00 92.31 171 ILE A C 1
ATOM 1341 O O . ILE A 1 171 ? -8.428 2.649 5.939 1.00 92.31 171 ILE A O 1
ATOM 1345 N N . LYS A 1 172 ? -7.303 0.751 6.374 1.00 91.94 172 LYS A N 1
ATOM 1346 C CA . LYS A 1 172 ? -6.259 0.937 5.354 1.00 91.94 172 LYS A CA 1
ATOM 1347 C C . LYS A 1 172 ? -6.867 1.136 3.967 1.00 91.94 172 LYS A C 1
ATOM 1349 O O . LYS A 1 172 ? -6.463 2.041 3.242 1.00 91.94 172 LYS A O 1
ATOM 1354 N N . GLN A 1 173 ? -7.892 0.360 3.609 1.00 89.50 173 GLN A N 1
ATOM 1355 C CA . GLN A 1 173 ? -8.621 0.536 2.351 1.00 89.50 173 GLN A CA 1
ATOM 1356 C C . GLN A 1 173 ? -9.324 1.900 2.257 1.00 89.50 173 GLN A C 1
ATOM 1358 O O . GLN A 1 173 ? -9.219 2.575 1.230 1.00 89.50 173 GLN A O 1
ATOM 1363 N N . ILE A 1 174 ? -10.042 2.313 3.306 1.00 90.75 174 ILE A N 1
ATOM 1364 C CA . ILE A 1 174 ? -10.733 3.610 3.351 1.00 90.75 174 ILE A CA 1
ATOM 1365 C C . ILE A 1 174 ? -9.715 4.742 3.196 1.00 90.75 174 ILE A C 1
ATOM 1367 O O . ILE A 1 174 ? -9.869 5.582 2.307 1.00 90.75 174 ILE A O 1
ATOM 1371 N N . LEU A 1 175 ? -8.645 4.727 3.994 1.00 93.31 175 LEU A N 1
A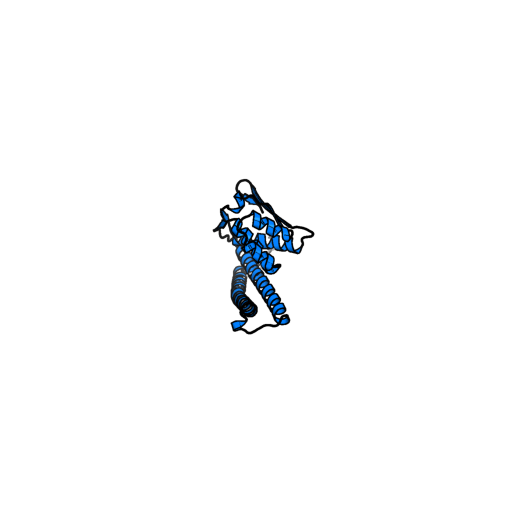TOM 1372 C CA . LEU A 1 175 ? -7.575 5.720 3.929 1.00 93.31 175 LEU A CA 1
ATOM 1373 C C . LEU A 1 175 ? -6.924 5.748 2.548 1.00 93.31 175 LEU A C 1
ATOM 1375 O O . LEU A 1 175 ? -6.802 6.822 1.961 1.00 93.31 175 LEU A O 1
ATOM 1379 N N . ARG A 1 176 ? -6.587 4.585 1.977 1.00 91.00 176 ARG A N 1
ATOM 1380 C CA . ARG A 1 176 ? -6.023 4.485 0.626 1.00 91.00 176 ARG A CA 1
ATOM 1381 C C . ARG A 1 176 ? -6.926 5.136 -0.412 1.00 91.00 176 ARG A C 1
ATOM 1383 O O . ARG A 1 176 ? -6.439 5.888 -1.253 1.00 91.00 176 ARG A O 1
ATOM 1390 N N . ASN A 1 177 ? -8.228 4.878 -0.359 1.00 89.25 177 ASN A N 1
ATOM 1391 C CA . ASN A 1 177 ? -9.188 5.440 -1.306 1.00 89.25 177 ASN A CA 1
ATOM 1392 C C . ASN A 1 177 ? -9.300 6.963 -1.175 1.00 89.25 177 ASN A C 1
ATOM 1394 O O . ASN A 1 177 ? -9.269 7.677 -2.182 1.00 89.25 177 ASN A O 1
ATOM 1398 N N . LEU A 1 178 ? -9.402 7.467 0.055 1.00 91.56 178 LEU A N 1
ATOM 1399 C CA . LEU A 1 178 ? -9.513 8.899 0.324 1.00 91.56 178 LEU A CA 1
ATOM 1400 C C . LEU A 1 178 ? -8.227 9.642 -0.053 1.00 91.56 178 LEU A C 1
ATOM 1402 O O . LEU A 1 178 ? -8.282 10.622 -0.798 1.00 91.56 178 LEU A O 1
ATOM 1406 N N . LEU A 1 179 ? -7.069 9.144 0.379 1.00 91.75 179 LEU A N 1
ATOM 1407 C CA . LEU A 1 179 ? -5.769 9.761 0.124 1.00 91.75 179 LEU A CA 1
ATOM 1408 C C . LEU A 1 179 ? -5.367 9.685 -1.350 1.00 91.75 179 LEU A C 1
ATOM 1410 O O . LEU A 1 179 ? -4.882 10.679 -1.884 1.00 91.75 179 LEU A O 1
ATOM 1414 N N . ASN A 1 180 ? -5.622 8.573 -2.051 1.00 88.00 180 ASN A N 1
ATOM 1415 C CA . ASN A 1 180 ? -5.391 8.506 -3.500 1.00 88.00 180 ASN A CA 1
ATOM 1416 C C . ASN A 1 180 ? -6.212 9.557 -4.244 1.00 88.00 180 ASN A C 1
ATOM 1418 O O . ASN A 1 180 ? -5.692 10.241 -5.128 1.00 88.00 180 ASN A O 1
ATOM 1422 N N . ASN A 1 181 ? -7.487 9.711 -3.880 1.00 89.44 181 ASN A N 1
ATOM 1423 C CA . ASN A 1 181 ? -8.342 10.733 -4.470 1.00 89.44 181 ASN A CA 1
ATOM 1424 C C . ASN A 1 181 ? -7.818 12.138 -4.151 1.00 89.44 181 ASN A C 1
ATOM 1426 O O . ASN A 1 181 ? -7.659 12.951 -5.063 1.00 89.44 181 ASN A O 1
ATOM 1430 N N . ALA A 1 182 ? -7.488 12.411 -2.889 1.00 90.88 182 ALA A N 1
ATOM 1431 C CA . ALA A 1 182 ? -6.952 13.699 -2.470 1.00 90.88 182 ALA A CA 1
ATOM 1432 C C . ALA A 1 182 ? -5.655 14.037 -3.220 1.00 90.88 182 ALA A C 1
ATOM 1434 O O . ALA A 1 182 ? -5.544 15.106 -3.814 1.00 90.88 182 ALA A O 1
ATOM 1435 N N . LEU A 1 183 ? -4.701 13.105 -3.286 1.00 88.06 183 LEU A N 1
ATOM 1436 C CA . LEU A 1 183 ? -3.420 13.300 -3.962 1.00 88.06 183 LEU A CA 1
ATOM 1437 C C . LEU A 1 183 ? -3.566 13.451 -5.477 1.00 88.06 183 LEU A C 1
ATOM 1439 O O . LEU A 1 183 ? -2.798 14.208 -6.071 1.00 88.06 183 LEU A O 1
ATOM 1443 N N . LYS A 1 184 ? -4.537 12.772 -6.097 1.00 84.38 184 LYS A N 1
ATOM 1444 C CA . LYS A 1 184 ? -4.812 12.862 -7.537 1.00 84.38 184 LYS A CA 1
ATOM 1445 C C . LYS A 1 184 ? -5.452 14.192 -7.939 1.00 84.38 184 LYS A C 1
ATOM 1447 O O . LYS A 1 184 ? -5.136 14.707 -9.008 1.00 84.38 184 LYS A O 1
ATOM 1452 N N . TYR A 1 185 ? -6.350 14.733 -7.116 1.00 86.38 185 TYR A N 1
ATOM 1453 C CA . TYR A 1 185 ? -7.127 15.939 -7.440 1.00 86.38 185 TYR A CA 1
ATOM 1454 C C . TYR A 1 185 ? -6.661 17.202 -6.693 1.00 86.38 185 TYR A C 1
ATOM 1456 O O . TYR A 1 185 ? -7.303 18.250 -6.804 1.00 86.38 185 TYR A O 1
ATOM 1464 N N . ARG A 1 186 ? -5.557 17.133 -5.935 1.00 85.94 186 ARG A N 1
ATOM 1465 C CA . ARG A 1 186 ? -5.036 18.276 -5.173 1.00 85.94 186 ARG A CA 1
ATOM 1466 C C . ARG A 1 186 ? -4.682 19.457 -6.072 1.00 85.94 186 ARG A C 1
ATOM 1468 O O . ARG A 1 186 ? -4.019 19.299 -7.093 1.00 85.94 186 ARG A O 1
ATOM 1475 N N . LYS A 1 187 ? -5.076 20.661 -5.643 1.00 80.31 187 LYS A N 1
ATOM 1476 C CA . LYS A 1 187 ? -4.676 21.926 -6.286 1.00 80.31 187 LYS A CA 1
ATOM 1477 C C . LYS A 1 187 ? -3.329 22.440 -5.778 1.00 80.31 187 LYS A C 1
ATOM 1479 O O . LYS A 1 187 ? -2.554 22.976 -6.558 1.00 80.31 187 LYS A O 1
ATOM 1484 N N . SER A 1 188 ? -3.071 22.296 -4.479 1.00 82.69 188 SER A N 1
ATOM 1485 C CA . SER A 1 188 ? -1.833 22.752 -3.834 1.00 82.69 188 SER A CA 1
ATOM 1486 C C . SER A 1 188 ? -1.304 21.712 -2.851 1.00 82.69 188 SER A C 1
ATOM 1488 O O . SER A 1 188 ? -0.243 21.141 -3.080 1.00 82.69 188 SER A O 1
ATOM 1490 N N . ARG A 1 189 ? -2.068 21.420 -1.795 1.00 91.00 189 ARG A N 1
ATOM 1491 C CA . ARG A 1 189 ? -1.686 20.497 -0.722 1.00 91.00 189 ARG A CA 1
ATOM 1492 C C . ARG A 1 189 ? -2.842 19.610 -0.276 1.00 91.00 189 ARG A C 1
ATOM 1494 O O . ARG A 1 189 ? -4.003 19.938 -0.519 1.00 91.00 189 ARG A O 1
ATOM 1501 N N . VAL A 1 190 ? -2.497 18.506 0.370 1.00 93.19 190 VAL A N 1
ATOM 1502 C CA . VAL A 1 190 ? -3.408 17.614 1.092 1.00 93.19 190 VAL A CA 1
ATOM 1503 C C . VAL A 1 190 ? -2.971 17.613 2.550 1.00 93.19 190 VAL A C 1
ATOM 1505 O O . VAL A 1 190 ? -1.777 17.639 2.829 1.00 93.19 190 VAL A O 1
ATOM 1508 N N . GLU A 1 191 ? -3.924 17.598 3.468 1.00 94.25 191 GLU A N 1
ATOM 1509 C CA . GLU A 1 191 ? -3.667 17.429 4.893 1.00 94.25 191 GLU A CA 1
ATOM 1510 C C . GLU A 1 191 ? -4.385 16.164 5.359 1.00 94.25 191 GLU A C 1
ATOM 1512 O O . GLU A 1 191 ? -5.556 15.966 5.036 1.00 94.25 191 GLU A O 1
ATOM 1517 N N . LEU A 1 192 ? -3.655 15.299 6.058 1.00 94.44 192 LEU A N 1
ATOM 1518 C CA . LEU A 1 192 ? -4.178 14.164 6.801 1.00 94.44 192 LEU A CA 1
ATOM 1519 C C . LEU A 1 192 ? -4.111 14.535 8.281 1.00 94.44 192 LEU A C 1
ATOM 1521 O O . LEU A 1 192 ? -3.020 14.653 8.840 1.00 94.44 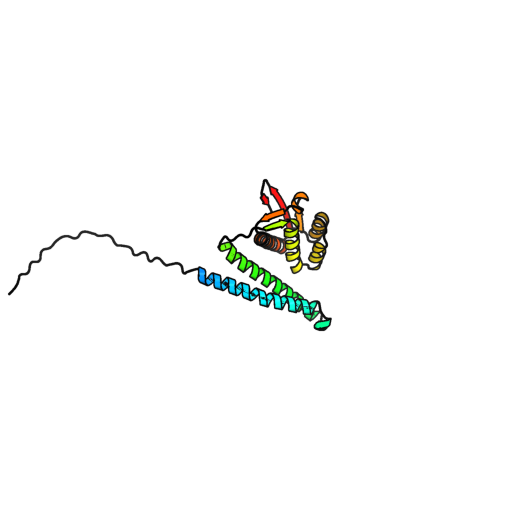192 LEU A O 1
ATOM 1525 N N . SER A 1 193 ? -5.267 14.743 8.897 1.00 94.56 193 SER A N 1
ATOM 1526 C CA . SER A 1 193 ? -5.396 15.078 10.313 1.00 94.56 193 SER A CA 1
ATOM 1527 C C . SER A 1 193 ? -5.872 13.863 11.087 1.00 94.56 193 SER A C 1
ATOM 1529 O O . SER A 1 193 ? -6.909 13.312 10.750 1.00 94.56 193 SER A O 1
ATOM 1531 N N . VAL A 1 194 ? -5.150 13.464 12.129 1.00 94.06 194 VAL A N 1
ATOM 1532 C CA . VAL A 1 194 ? -5.569 12.373 13.009 1.00 94.06 194 VAL A CA 1
ATOM 1533 C C . VAL A 1 194 ? -5.700 12.907 14.424 1.00 94.06 194 VAL A C 1
ATOM 1535 O O . VAL A 1 194 ? -4.726 13.369 15.020 1.00 94.06 194 VAL A O 1
ATOM 1538 N N . GLU A 1 195 ? -6.917 12.848 14.953 1.00 94.06 195 GLU A N 1
ATOM 1539 C CA . GLU A 1 195 ? -7.272 13.354 16.277 1.00 94.06 195 GLU A CA 1
ATOM 1540 C C . GLU A 1 195 ? -7.943 12.256 17.105 1.00 94.06 195 GLU A C 1
ATOM 1542 O O . GLU A 1 195 ? -8.754 11.484 16.595 1.00 94.06 195 GLU A O 1
ATOM 1547 N N . CYS A 1 196 ? -7.669 12.229 18.409 1.00 90.00 196 CYS A N 1
ATOM 1548 C CA . CYS A 1 196 ? -8.453 11.448 19.359 1.00 90.00 196 CYS A CA 1
ATOM 1549 C C . CYS A 1 196 ? -9.505 12.349 20.005 1.00 90.00 196 CYS A C 1
ATOM 1551 O O . CYS A 1 196 ? -9.179 13.391 20.580 1.00 90.00 196 CYS A O 1
ATOM 1553 N N . ARG A 1 197 ? -10.776 11.957 19.918 1.00 89.81 197 ARG A N 1
ATOM 1554 C CA . ARG A 1 197 ? -11.881 12.626 20.608 1.00 89.81 197 ARG A CA 1
ATOM 1555 C C . ARG A 1 197 ? -12.645 11.606 21.435 1.00 89.81 197 ARG A C 1
ATOM 1557 O O . ARG A 1 197 ? -13.290 10.719 20.883 1.00 89.81 197 ARG A O 1
ATOM 1564 N N . GLN A 1 198 ? -12.617 11.793 22.755 1.00 85.31 198 GLN A N 1
ATOM 1565 C CA . GLN A 1 198 ? -13.179 10.849 23.726 1.00 85.31 198 GLN A CA 1
ATOM 1566 C C . GLN A 1 198 ? -12.514 9.471 23.572 1.00 85.31 198 GLN A C 1
ATOM 1568 O O . GLN A 1 198 ? -11.327 9.362 23.855 1.00 85.31 198 GLN A O 1
ATOM 1573 N N . ASP A 1 199 ? -13.251 8.482 23.062 1.00 82.62 199 ASP A N 1
ATOM 1574 C CA . ASP A 1 199 ? -12.794 7.109 22.815 1.00 82.62 199 ASP A CA 1
ATOM 1575 C C . ASP A 1 199 ? -12.748 6.769 21.309 1.00 82.62 199 ASP A C 1
ATOM 1577 O O . ASP A 1 199 ? -12.724 5.600 20.923 1.00 82.62 199 ASP A O 1
ATOM 1581 N N . ALA A 1 200 ? -12.785 7.782 20.436 1.00 87.19 200 ALA A N 1
ATOM 1582 C CA . ALA A 1 200 ? -12.770 7.610 18.987 1.00 87.19 200 ALA A CA 1
ATOM 1583 C C . ALA A 1 200 ? -11.560 8.299 18.349 1.00 87.19 200 ALA A C 1
ATOM 1585 O O . ALA A 1 200 ? -11.245 9.450 18.653 1.00 87.19 200 ALA A O 1
ATOM 1586 N N . ILE A 1 201 ? -10.930 7.604 17.404 1.00 89.06 201 ILE A N 1
ATOM 1587 C CA . ILE A 1 201 ? -9.916 8.180 16.519 1.00 89.06 201 ILE A CA 1
ATOM 1588 C C . ILE A 1 201 ? -10.601 8.648 15.244 1.00 89.06 201 ILE A C 1
ATOM 1590 O O . ILE A 1 201 ? -11.372 7.909 14.629 1.00 89.06 201 ILE A O 1
ATOM 1594 N N . ILE A 1 202 ? -10.318 9.888 14.866 1.00 90.38 202 ILE A N 1
ATOM 1595 C CA . ILE A 1 202 ? -10.889 10.569 13.711 1.00 90.38 202 ILE A CA 1
ATOM 1596 C C . ILE A 1 202 ? -9.754 10.864 12.736 1.00 90.38 202 ILE A C 1
ATOM 1598 O O . ILE A 1 202 ? -8.718 11.382 13.151 1.00 90.38 202 ILE A O 1
ATOM 1602 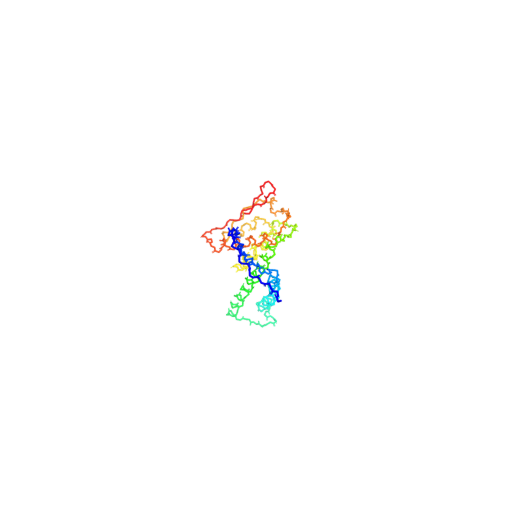N N . PHE A 1 203 ? -9.978 10.521 11.468 1.00 87.56 203 PHE A N 1
ATOM 1603 C CA . PHE A 1 203 ? -9.099 10.786 10.328 1.00 87.56 203 PHE A CA 1
ATOM 1604 C C . PHE A 1 203 ? -9.714 11.849 9.411 1.00 87.56 203 PHE A C 1
ATOM 1606 O O . PHE A 1 203 ? -10.968 11.897 9.346 1.00 87.56 203 PHE A O 1
#

Secondary structure (DSSP, 8-state):
------------------------PPP-THHHHHHHHHHHHHHHHHHHHHHHHHHHHHH-HHHH----HHHHHHHHHHHHHHHHHHHHHHHHHHHHHHTTT----EEEEHHHHHHHHHHHHHHTT-HHHHHHHHT--SHHHHHHHHHTTTEEEE--HHHHT-EEEE-HHHHHHHHHHHHHHHHHH-SS-EEEE-EEETTEEE-

Foldseek 3Di:
DDDDDDDDDDDDDDDDDDPPDPPPDDPDPVPVLVVLLVVLVVLLVVLVVLLVVLCCCQPPCVVNNDDDPVVNVVSLVSNLVSLVVNLVSVVVNVVSVVVVVDWDKDKDAPQVLVLVLVLSLCCSPPVPLSVQSVVDDAPVSNQVSCVVLQEGEADDRVRRGDIDIGRSVVVSSVCNVVVNVCSVPPPGHHYDYWDDDDPDIDD

pLDDT: mean 80.58, std 20.14, range [27.44, 95.94]

Radius of gyration: 30.36 Å; chains: 1; bounding box: 112×65×48 Å